Protein AF-A0A1A9V8V5-F1 (afdb_monomer)

Mean predicted aligned error: 10.23 Å

Organism: Glossina austeni (NCBI:txid7395)

pLDDT: mean 86.42, std 15.1, range [34.69, 98.38]

InterPro domains:
  IPR013659 Adenosine/AMP deaminase N-terminal [PF08451] (23-101)
  IPR032466 Metal-dependent hydrolase [SSF51556] (79-163)

Secondary structure (DSSP, 8-state):
-HHHHHHHHHHHHHS----------HHHHHHHHHHHH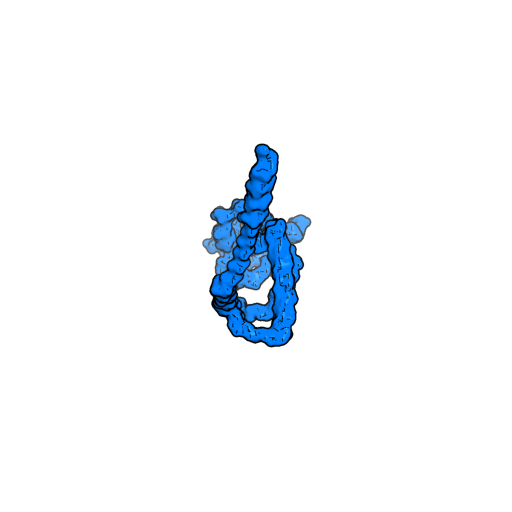HHHHHSTTTT----HHHHHHHHHHHHHHHHHHHHHHH-GGG-GGGS-HHHHHHHHTT-HHHHHHHHS------S--GGGSS-HHHHHHTGGGSTT-EEEEBTTS-EEEESS--HHHH-BSS--EEHHHHHHH-S-HHHHHHHHHTTTS---S-GGG-TTTHHHHHHHSS--

Structure (mmCIF, N/CA/C/O backbone):
data_AF-A0A1A9V8V5-F1
#
_entry.id   AF-A0A1A9V8V5-F1
#
loop_
_atom_site.group_PDB
_atom_site.id
_atom_site.type_symbol
_atom_site.label_atom_id
_atom_site.label_alt_id
_atom_site.label_comp_id
_atom_site.label_asym_id
_atom_site.label_entity_id
_atom_site.label_seq_id
_atom_site.pdbx_PDB_ins_code
_atom_site.Cartn_x
_atom_site.Cartn_y
_atom_site.Cartn_z
_atom_site.occupancy
_atom_site.B_iso_or_equiv
_atom_site.auth_seq_id
_atom_site.auth_comp_id
_atom_site.auth_asym_id
_atom_site.auth_atom_id
_atom_site.pdbx_PDB_model_num
ATOM 1 N N . MET A 1 1 ? 72.565 37.144 -26.313 1.00 55.00 1 MET A N 1
ATOM 2 C CA . MET A 1 1 ? 71.981 36.306 -25.238 1.00 55.00 1 MET A CA 1
ATOM 3 C C . MET A 1 1 ? 70.446 36.235 -25.238 1.00 55.00 1 MET A C 1
ATOM 5 O O . MET A 1 1 ? 69.918 35.296 -24.668 1.00 55.00 1 MET A O 1
ATOM 9 N N . ILE A 1 2 ? 69.722 37.148 -25.906 1.00 54.72 2 ILE A N 1
ATOM 10 C CA . ILE A 1 2 ? 68.240 37.151 -25.946 1.00 54.72 2 ILE A CA 1
ATOM 11 C C . ILE A 1 2 ? 67.673 36.242 -27.065 1.00 54.72 2 ILE A C 1
ATOM 13 O O . ILE A 1 2 ? 66.625 35.627 -26.898 1.00 54.72 2 ILE A O 1
ATOM 17 N N . ALA A 1 3 ? 68.403 36.058 -28.173 1.00 53.22 3 ALA A N 1
ATOM 18 C CA . ALA A 1 3 ? 67.947 35.235 -29.304 1.00 53.22 3 ALA A CA 1
ATOM 19 C C . ALA A 1 3 ? 67.950 33.715 -29.029 1.00 53.22 3 ALA A C 1
ATOM 21 O O . ALA A 1 3 ? 67.125 32.990 -29.575 1.00 53.22 3 ALA A O 1
ATOM 22 N N . ILE A 1 4 ? 68.831 33.232 -28.144 1.00 54.50 4 ILE A N 1
ATOM 23 C CA . ILE A 1 4 ? 68.926 31.801 -27.795 1.00 54.50 4 ILE A CA 1
ATOM 24 C C . ILE A 1 4 ? 67.802 31.404 -26.822 1.00 54.50 4 ILE A C 1
ATOM 26 O O . ILE A 1 4 ? 67.248 30.315 -26.931 1.00 54.50 4 ILE A O 1
ATOM 30 N N . PHE A 1 5 ? 67.388 32.316 -25.934 1.00 51.09 5 PHE A N 1
ATOM 31 C CA . PHE A 1 5 ? 66.279 32.088 -25.001 1.00 51.09 5 PHE A CA 1
ATOM 32 C C . PHE A 1 5 ? 64.911 32.048 -25.711 1.00 51.09 5 PHE A C 1
ATOM 34 O O . PHE A 1 5 ? 64.049 31.255 -25.347 1.00 51.09 5 PHE A O 1
ATOM 41 N N . SER A 1 6 ? 64.737 32.837 -26.778 1.00 53.94 6 SER A N 1
ATOM 42 C CA . SER A 1 6 ? 63.524 32.826 -27.615 1.00 53.94 6 SER A CA 1
ATOM 43 C C . SER A 1 6 ? 63.353 31.508 -28.388 1.00 53.94 6 SER A C 1
ATOM 45 O O . SER A 1 6 ? 62.257 30.950 -28.444 1.00 53.94 6 SER A O 1
ATOM 47 N N . LEU A 1 7 ? 64.451 30.947 -28.911 1.00 50.69 7 LEU A N 1
ATOM 48 C CA . LEU A 1 7 ? 64.417 29.692 -29.667 1.00 50.69 7 LEU A CA 1
ATOM 49 C C . LEU A 1 7 ? 64.131 28.473 -28.773 1.00 50.69 7 LEU A C 1
ATOM 51 O O . LEU A 1 7 ? 63.449 27.543 -29.199 1.00 50.69 7 LEU A O 1
ATOM 55 N N . ILE A 1 8 ? 64.610 28.482 -27.525 1.00 54.28 8 ILE A N 1
ATOM 56 C CA . ILE A 1 8 ? 64.349 27.406 -26.555 1.00 54.28 8 ILE A CA 1
ATOM 57 C C . ILE A 1 8 ? 62.888 27.453 -26.075 1.00 54.28 8 ILE A C 1
ATOM 59 O O . ILE A 1 8 ? 62.244 26.409 -25.994 1.00 54.28 8 ILE A O 1
ATOM 63 N N . CYS A 1 9 ? 62.316 28.644 -25.859 1.00 52.00 9 CYS A N 1
ATOM 64 C CA . CYS A 1 9 ? 60.901 28.785 -25.496 1.00 52.00 9 CYS A CA 1
ATOM 65 C C . CYS A 1 9 ? 59.941 28.417 -26.642 1.00 52.00 9 CYS A C 1
ATOM 67 O O . CYS A 1 9 ? 58.881 27.852 -26.380 1.00 52.00 9 CYS A O 1
ATOM 69 N N . PHE A 1 10 ? 60.305 28.672 -27.905 1.00 51.56 10 PHE A N 1
ATOM 70 C CA . PHE A 1 10 ? 59.471 28.290 -29.053 1.00 51.56 10 PHE A CA 1
ATOM 71 C C . PHE A 1 10 ? 59.468 26.770 -29.294 1.00 51.56 10 PHE A C 1
ATOM 73 O O . PHE A 1 10 ? 58.424 26.191 -29.585 1.00 51.56 10 PHE A O 1
ATOM 80 N N . ASN A 1 11 ? 60.603 26.093 -29.078 1.00 51.09 11 ASN A N 1
ATOM 81 C CA . ASN A 1 11 ? 60.684 24.630 -29.172 1.00 51.09 11 ASN A CA 1
ATOM 82 C C . ASN A 1 11 ? 60.030 23.905 -27.981 1.00 51.09 11 ASN A C 1
ATOM 84 O O . ASN A 1 11 ? 59.567 22.777 -28.140 1.00 51.09 11 ASN A O 1
ATOM 88 N N . LEU A 1 12 ? 59.920 24.549 -26.812 1.00 51.41 12 LEU A N 1
ATOM 89 C CA . LEU A 1 12 ? 59.172 23.997 -25.676 1.00 51.41 12 LEU A CA 1
ATOM 90 C C . LEU A 1 12 ? 57.646 24.148 -25.842 1.00 51.41 12 LEU A C 1
ATOM 92 O O . LEU A 1 12 ? 56.891 23.391 -25.238 1.00 51.41 12 LEU A O 1
ATOM 96 N N . PHE A 1 13 ? 57.183 25.079 -26.686 1.00 49.66 13 PHE A N 1
ATOM 97 C CA . PHE A 1 13 ? 55.754 25.302 -26.941 1.00 49.66 13 PHE A CA 1
ATOM 98 C C . PHE A 1 13 ? 55.166 24.378 -28.025 1.00 49.66 13 PHE A C 1
ATOM 100 O O . PHE A 1 13 ? 53.958 24.168 -28.060 1.00 49.66 13 PHE A O 1
ATOM 107 N N . ILE A 1 14 ? 55.998 23.782 -28.889 1.00 51.09 14 ILE A N 1
ATOM 108 C CA . ILE A 1 14 ? 55.545 22.832 -29.929 1.00 51.09 14 ILE A CA 1
ATOM 109 C C . ILE A 1 14 ? 55.571 21.369 -29.428 1.00 51.09 14 ILE A C 1
ATOM 111 O O . ILE A 1 14 ? 54.941 20.490 -30.015 1.00 51.09 14 ILE A O 1
ATOM 115 N N . ALA A 1 15 ? 56.218 21.097 -28.289 1.00 51.78 15 ALA A N 1
ATOM 116 C CA . ALA A 1 15 ? 56.325 19.757 -27.700 1.00 51.78 15 ALA A CA 1
ATOM 117 C C . ALA A 1 15 ? 55.191 19.385 -26.720 1.00 51.78 15 ALA A C 1
ATOM 119 O O . ALA A 1 15 ? 55.277 18.366 -26.040 1.00 51.78 15 ALA A O 1
ATOM 120 N N . THR A 1 16 ? 54.106 20.158 -26.660 1.00 55.00 16 THR A N 1
ATOM 121 C CA . THR A 1 16 ? 52.838 19.717 -26.056 1.00 55.00 16 THR A CA 1
ATOM 122 C C . THR A 1 16 ? 51.826 19.434 -27.157 1.00 55.00 16 THR A C 1
ATOM 124 O O . THR A 1 16 ? 50.713 19.956 -27.189 1.00 55.00 16 THR A O 1
ATOM 127 N N . THR A 1 17 ? 52.209 18.552 -28.082 1.00 52.22 17 THR A N 1
ATOM 128 C CA . THR A 1 17 ? 51.219 17.788 -28.837 1.00 52.22 17 THR A CA 1
ATOM 129 C C . THR A 1 17 ? 50.388 17.049 -27.800 1.00 52.22 17 THR A C 1
ATOM 131 O O . THR A 1 17 ? 50.851 16.129 -27.127 1.00 52.22 17 THR A O 1
ATOM 134 N N . THR A 1 18 ? 49.164 17.526 -27.611 1.00 53.53 18 THR A N 1
ATOM 135 C CA . THR A 1 18 ? 48.123 16.813 -26.899 1.00 53.53 18 THR A CA 1
ATOM 136 C C . THR A 1 18 ? 48.094 15.404 -27.466 1.00 53.53 18 THR A C 1
ATOM 138 O O . THR A 1 18 ? 47.733 15.180 -28.622 1.00 53.53 18 THR A O 1
ATOM 141 N N . ILE A 1 19 ? 48.508 14.430 -26.657 1.00 55.25 19 ILE A N 1
ATOM 142 C CA . ILE A 1 19 ? 48.129 13.055 -26.916 1.00 55.25 19 ILE A CA 1
ATOM 143 C C . ILE A 1 19 ? 46.618 13.060 -26.700 1.00 55.25 19 ILE A C 1
ATOM 145 O O . ILE A 1 19 ? 46.129 12.909 -25.582 1.00 55.25 19 ILE A O 1
ATOM 149 N N . ASN A 1 20 ? 45.866 13.307 -27.771 1.00 56.28 20 ASN A N 1
ATOM 150 C CA . ASN A 1 20 ? 44.480 12.898 -27.852 1.00 56.28 20 ASN A CA 1
ATOM 151 C C . ASN A 1 20 ? 44.507 11.373 -27.773 1.00 56.28 20 ASN A C 1
ATOM 153 O O . ASN A 1 20 ? 44.498 10.678 -28.785 1.00 56.28 20 ASN A O 1
ATOM 157 N N . LEU A 1 21 ? 44.570 10.844 -26.551 1.00 53.12 21 LEU A N 1
ATOM 158 C CA . LEU A 1 21 ? 44.209 9.471 -26.250 1.00 53.12 21 LEU A CA 1
ATOM 159 C C . LEU A 1 21 ? 42.692 9.361 -26.416 1.00 53.12 21 LEU A C 1
ATOM 161 O O . LEU A 1 21 ? 41.955 9.077 -25.477 1.00 53.12 21 LEU A O 1
ATOM 165 N N . THR A 1 22 ? 42.206 9.517 -27.646 1.00 58.00 22 THR A N 1
ATOM 166 C CA . THR A 1 22 ? 40.994 8.841 -28.093 1.00 58.00 22 THR A CA 1
ATOM 167 C C . THR A 1 22 ? 41.327 7.360 -28.220 1.00 58.00 22 THR A C 1
ATOM 169 O O . THR A 1 22 ? 41.242 6.753 -29.286 1.00 58.00 22 THR A O 1
ATOM 172 N N . VAL A 1 23 ? 41.675 6.734 -27.092 1.00 58.09 23 VAL A N 1
ATOM 173 C CA . VAL A 1 23 ? 41.584 5.289 -26.949 1.00 58.09 23 VAL A CA 1
ATOM 174 C C . VAL A 1 23 ? 40.091 4.990 -26.893 1.00 58.09 23 VAL A C 1
ATOM 176 O O . VAL A 1 23 ? 39.503 4.732 -25.846 1.00 58.09 23 VAL A O 1
ATOM 179 N N . LYS A 1 24 ? 39.441 5.035 -28.058 1.00 62.31 24 LYS A N 1
ATOM 180 C CA . LYS A 1 24 ? 38.170 4.364 -28.277 1.00 62.31 24 LYS A CA 1
ATOM 181 C C . LYS A 1 24 ? 38.505 2.876 -28.256 1.00 62.31 24 LYS A C 1
ATOM 183 O O . LYS A 1 24 ? 38.662 2.257 -29.304 1.00 62.31 24 LYS A O 1
ATOM 188 N N . ASN A 1 25 ? 38.729 2.329 -27.058 1.00 68.62 25 ASN A N 1
ATOM 189 C CA . ASN A 1 25 ? 39.040 0.920 -26.866 1.00 68.62 25 ASN A CA 1
ATOM 190 C C . ASN A 1 25 ? 37.798 0.135 -27.297 1.00 68.62 25 ASN A C 1
ATOM 192 O O . ASN A 1 25 ? 36.862 -0.056 -26.522 1.00 68.62 25 ASN A O 1
ATOM 196 N N . SER A 1 26 ? 37.742 -0.230 -28.579 1.00 79.50 26 SER A N 1
ATOM 197 C CA . SER A 1 26 ? 36.575 -0.876 -29.177 1.00 79.50 26 SER A CA 1
ATOM 198 C C . SER A 1 26 ? 36.227 -2.176 -28.450 1.00 79.50 26 SER A C 1
ATOM 200 O O . SER A 1 26 ? 35.050 -2.509 -28.341 1.00 79.50 26 SER A O 1
ATOM 202 N N . THR A 1 27 ? 37.226 -2.853 -27.874 1.00 90.44 27 THR A N 1
ATOM 203 C CA . THR A 1 27 ? 37.051 -4.030 -27.020 1.00 90.44 27 THR A CA 1
ATOM 204 C C . THR A 1 27 ? 36.326 -3.682 -25.725 1.00 90.44 27 THR A C 1
ATOM 206 O O . THR A 1 27 ? 35.356 -4.354 -25.393 1.00 90.44 27 THR A O 1
ATOM 209 N N . TYR A 1 28 ? 36.711 -2.602 -25.031 1.00 92.12 28 TYR A N 1
ATOM 210 C CA . TYR A 1 28 ? 36.000 -2.144 -23.828 1.00 92.12 28 TYR A CA 1
ATOM 211 C C . TYR A 1 28 ? 34.523 -1.862 -24.118 1.00 92.12 28 TYR A C 1
ATOM 213 O O . TYR A 1 28 ? 33.656 -2.375 -23.418 1.00 92.12 28 TYR A O 1
ATOM 221 N N . PHE A 1 29 ? 34.219 -1.090 -25.168 1.00 93.38 29 PHE A N 1
ATOM 222 C CA . PHE A 1 29 ? 32.829 -0.751 -25.491 1.00 93.38 29 PHE A CA 1
ATOM 223 C C . PHE A 1 29 ? 32.009 -1.977 -25.912 1.00 93.38 29 PHE A C 1
ATOM 225 O O . PHE A 1 29 ? 30.852 -2.080 -25.519 1.00 93.38 29 PHE A O 1
ATOM 232 N N . LYS A 1 30 ? 32.606 -2.927 -26.645 1.00 94.75 30 LYS A N 1
ATOM 233 C CA . LYS A 1 30 ? 31.964 -4.209 -26.979 1.00 94.75 30 LYS A CA 1
ATOM 234 C C . LYS A 1 30 ? 31.652 -5.033 -25.732 1.00 94.75 30 LYS A C 1
ATOM 236 O O . LYS A 1 30 ? 30.544 -5.539 -25.612 1.00 94.75 30 LYS A O 1
ATOM 241 N N . VAL A 1 31 ? 32.604 -5.144 -24.805 1.00 96.38 31 VAL A N 1
ATOM 242 C CA . VAL A 1 31 ? 32.407 -5.873 -23.543 1.00 96.38 31 VAL A CA 1
ATOM 243 C C . VAL A 1 31 ? 31.351 -5.183 -22.683 1.00 96.38 31 VAL A C 1
ATOM 245 O O . VA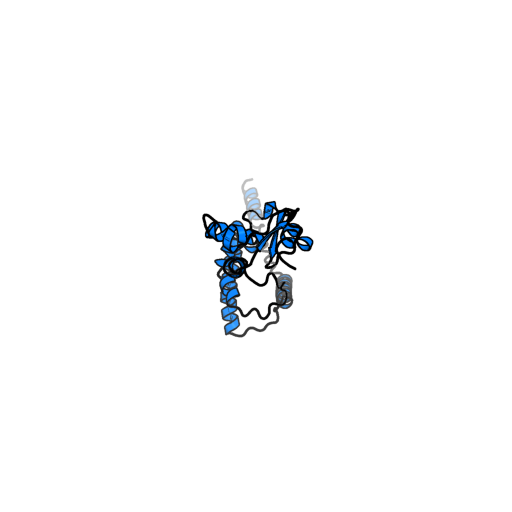L A 1 31 ? 30.458 -5.847 -22.175 1.00 96.38 31 VAL A O 1
ATOM 248 N N . ARG A 1 32 ? 31.399 -3.852 -22.563 1.00 95.81 32 ARG A N 1
ATOM 249 C CA . ARG A 1 32 ? 30.396 -3.073 -21.828 1.00 95.81 32 ARG A CA 1
ATOM 250 C C . ARG A 1 32 ? 28.992 -3.288 -22.389 1.00 95.81 32 ARG A C 1
ATOM 252 O O . ARG A 1 32 ? 28.067 -3.497 -21.615 1.00 95.81 32 ARG A O 1
ATOM 259 N N . GLU A 1 33 ? 28.836 -3.235 -23.710 1.00 96.69 33 GLU A N 1
ATOM 260 C CA . GLU A 1 33 ? 27.540 -3.469 -24.350 1.00 96.69 33 GLU A CA 1
ATOM 261 C C . GLU A 1 33 ? 27.065 -4.906 -24.125 1.00 96.69 33 GLU A C 1
ATOM 263 O O . GLU A 1 33 ? 25.931 -5.117 -23.711 1.00 96.69 33 GLU A O 1
ATOM 268 N N . ALA A 1 34 ? 27.950 -5.893 -24.299 1.00 96.62 34 ALA A N 1
ATOM 269 C CA . ALA A 1 34 ? 27.628 -7.292 -24.034 1.00 96.62 34 ALA A CA 1
ATOM 270 C C . ALA A 1 34 ? 27.175 -7.519 -22.581 1.00 96.62 34 ALA A C 1
ATOM 272 O O . ALA A 1 34 ? 26.222 -8.262 -22.355 1.00 96.62 34 ALA A O 1
ATOM 273 N N . LEU A 1 35 ? 27.806 -6.855 -21.606 1.00 97.50 35 LEU A N 1
ATOM 274 C CA . LEU A 1 35 ? 27.402 -6.912 -20.199 1.00 97.50 35 LEU A CA 1
ATOM 275 C C . LEU A 1 35 ? 26.013 -6.303 -19.978 1.00 97.50 35 LEU A C 1
ATOM 277 O O . LEU A 1 35 ? 25.175 -6.953 -19.365 1.00 97.50 35 LEU A O 1
ATOM 281 N N . ILE A 1 36 ? 25.735 -5.116 -20.529 1.00 97.06 36 ILE A N 1
ATOM 282 C CA . ILE A 1 36 ? 24.421 -4.459 -20.399 1.00 97.06 36 ILE A CA 1
ATOM 283 C C . ILE A 1 36 ? 23.309 -5.318 -21.008 1.00 97.06 36 ILE A C 1
ATOM 285 O O . ILE A 1 36 ? 22.262 -5.496 -20.391 1.00 97.06 36 ILE A O 1
ATOM 289 N N . GLN A 1 37 ? 23.537 -5.879 -22.199 1.00 96.38 37 GLN A N 1
ATOM 290 C CA . GLN A 1 37 ? 22.566 -6.770 -22.835 1.00 96.38 37 GLN A CA 1
ATOM 291 C C . GLN A 1 37 ? 22.364 -8.043 -22.006 1.00 96.38 37 GLN A C 1
ATOM 293 O O . GLN A 1 37 ? 21.232 -8.467 -21.792 1.00 96.38 37 GLN A O 1
ATOM 298 N N . THR A 1 38 ? 23.445 -8.620 -21.474 1.00 96.94 38 THR A N 1
ATOM 299 C CA . THR A 1 38 ? 23.365 -9.796 -20.594 1.00 96.94 38 THR A CA 1
ATOM 300 C C . THR A 1 38 ? 22.545 -9.497 -19.337 1.00 96.94 38 THR A C 1
ATOM 302 O O . THR A 1 38 ? 21.660 -10.275 -18.992 1.00 96.94 38 THR A O 1
ATOM 305 N N . GLU A 1 39 ? 22.778 -8.362 -18.674 1.00 97.69 39 GLU A N 1
ATOM 306 C CA . GLU A 1 39 ? 21.994 -7.935 -17.507 1.00 97.69 39 GLU A CA 1
ATOM 307 C C . GLU A 1 39 ? 20.512 -7.733 -17.850 1.00 97.69 39 GLU A C 1
ATOM 309 O O . GLU A 1 39 ? 19.643 -8.153 -17.084 1.00 97.69 39 GLU A O 1
ATOM 314 N N . TYR A 1 40 ? 20.215 -7.137 -19.009 1.00 95.31 40 TYR A N 1
ATOM 315 C CA . TYR A 1 40 ? 18.843 -6.957 -19.479 1.00 95.31 40 TYR A CA 1
ATOM 316 C C . TYR A 1 40 ? 18.135 -8.303 -19.681 1.00 95.31 40 TYR A C 1
ATOM 318 O O . TYR A 1 40 ? 17.050 -8.500 -19.136 1.00 95.31 40 TYR A O 1
ATOM 326 N N . HIS A 1 41 ? 18.770 -9.250 -20.378 1.00 95.38 41 HIS A N 1
ATOM 327 C CA . HIS A 1 41 ? 18.218 -10.587 -20.624 1.00 95.38 41 HIS A CA 1
ATOM 328 C C . HIS A 1 41 ? 18.011 -11.398 -19.339 1.00 95.38 41 HIS A C 1
ATOM 330 O O . HIS A 1 41 ? 16.995 -12.071 -19.189 1.00 95.38 41 HIS A O 1
ATOM 336 N N . LEU A 1 42 ? 18.940 -11.302 -18.383 1.00 96.25 42 LEU A N 1
ATOM 337 C CA . LEU A 1 42 ? 18.843 -12.001 -17.097 1.00 96.25 42 LEU A CA 1
ATOM 338 C C . LEU A 1 42 ? 17.814 -11.382 -16.139 1.00 96.25 42 LEU A C 1
ATOM 340 O O . LEU A 1 42 ? 17.471 -11.997 -15.126 1.00 96.25 42 LEU A O 1
ATOM 344 N N . SER A 1 43 ? 17.332 -10.170 -16.418 1.00 96.50 43 SER A N 1
ATOM 345 C CA . SER A 1 43 ? 16.318 -9.519 -15.593 1.00 96.50 43 SER A CA 1
ATOM 346 C C . SER A 1 43 ? 14.947 -10.190 -15.736 1.00 96.50 43 SER A C 1
ATOM 348 O O . SER A 1 43 ? 14.628 -10.824 -16.744 1.00 96.50 43 SER A O 1
ATOM 350 N N . THR A 1 44 ? 14.095 -10.052 -14.717 1.00 96.50 44 THR A N 1
ATOM 351 C CA . THR A 1 44 ? 12.732 -10.599 -14.754 1.00 96.50 44 THR A CA 1
ATOM 352 C C . THR A 1 44 ? 11.964 -10.047 -15.953 1.00 96.50 44 THR A C 1
ATOM 354 O O . THR A 1 44 ? 11.650 -8.860 -16.001 1.00 96.50 44 THR A O 1
ATOM 357 N N . GLY A 1 45 ? 11.616 -10.928 -16.893 1.00 95.06 45 GLY A N 1
ATOM 358 C CA . GLY A 1 45 ? 10.908 -10.556 -18.116 1.00 95.06 45 GLY A CA 1
ATOM 359 C C . GLY A 1 45 ? 11.797 -10.007 -19.238 1.00 95.06 45 GLY A C 1
ATOM 360 O O . GLY A 1 45 ? 11.248 -9.520 -20.220 1.00 95.06 45 GLY A O 1
ATOM 361 N N . GLY A 1 46 ? 13.128 -10.102 -19.134 1.00 94.44 46 GLY A N 1
ATOM 362 C CA . GLY A 1 46 ? 14.077 -9.591 -20.135 1.00 94.44 46 GLY A CA 1
ATOM 363 C C . GLY A 1 46 ? 13.926 -10.189 -21.539 1.00 94.44 46 GLY A C 1
ATOM 364 O O . GLY A 1 46 ? 14.162 -9.508 -22.532 1.00 94.44 46 GLY A O 1
ATOM 365 N N . ASP A 1 47 ? 13.456 -11.436 -21.632 1.00 94.62 47 ASP A N 1
ATOM 366 C CA . ASP A 1 47 ? 13.218 -12.128 -22.907 1.00 94.62 47 ASP A CA 1
ATOM 367 C C . ASP A 1 47 ? 11.778 -11.978 -23.439 1.00 94.62 47 ASP A C 1
ATOM 369 O O . ASP A 1 47 ? 11.416 -12.577 -24.459 1.00 94.62 47 ASP A O 1
ATOM 373 N N . LEU A 1 48 ? 10.930 -11.184 -22.770 1.00 95.81 48 LEU A N 1
ATOM 374 C CA . LEU A 1 48 ? 9.572 -10.914 -23.243 1.00 95.81 48 LEU A CA 1
ATOM 375 C C . LEU A 1 48 ? 9.612 -10.068 -24.518 1.00 95.81 48 LEU A C 1
ATOM 377 O O . LEU A 1 48 ? 10.167 -8.972 -24.560 1.00 95.81 48 LEU A O 1
ATOM 381 N N . ARG A 1 49 ? 8.965 -10.565 -25.575 1.00 96.00 49 ARG A N 1
ATOM 382 C CA . ARG A 1 49 ? 8.859 -9.856 -26.853 1.00 96.00 49 ARG A CA 1
ATOM 383 C C . ARG A 1 49 ? 7.605 -8.995 -26.874 1.00 96.00 49 ARG A C 1
ATOM 385 O O . ARG A 1 49 ? 6.501 -9.526 -26.943 1.00 96.00 49 ARG A O 1
ATOM 392 N N . LEU A 1 50 ? 7.797 -7.680 -26.855 1.00 97.12 50 LEU A N 1
ATOM 393 C CA . LEU A 1 50 ? 6.711 -6.706 -26.930 1.00 97.12 50 LEU A CA 1
ATOM 394 C C . LEU A 1 50 ? 6.248 -6.495 -28.378 1.00 97.12 50 LEU A C 1
ATOM 396 O O . LEU A 1 50 ? 7.059 -6.385 -29.300 1.00 97.12 50 LEU A O 1
ATOM 400 N N . ASN A 1 51 ? 4.937 -6.388 -28.578 1.00 98.19 51 ASN A N 1
ATOM 401 C CA . ASN A 1 51 ? 4.349 -5.948 -29.840 1.00 98.19 51 ASN A CA 1
ATOM 402 C C . ASN A 1 51 ? 4.397 -4.412 -29.989 1.00 98.19 51 ASN A C 1
ATOM 404 O O . ASN A 1 51 ? 4.778 -3.685 -29.073 1.00 98.19 51 ASN A O 1
ATOM 408 N N . SER A 1 52 ? 3.989 -3.886 -31.148 1.00 98.25 52 SER A N 1
ATOM 409 C CA . SER A 1 52 ? 4.074 -2.446 -31.443 1.00 98.25 52 SER A CA 1
ATOM 410 C C . SER A 1 52 ? 3.308 -1.556 -30.457 1.00 98.25 52 SER A C 1
ATOM 412 O O . SER A 1 52 ? 3.813 -0.496 -30.087 1.00 98.25 52 SER A O 1
ATOM 414 N N . LYS A 1 53 ? 2.129 -1.989 -29.994 1.00 98.25 53 LYS A N 1
ATOM 415 C CA . LYS A 1 53 ? 1.330 -1.250 -29.005 1.00 98.25 53 LYS A CA 1
ATOM 416 C C . LYS A 1 53 ? 1.972 -1.312 -27.622 1.00 98.25 53 LYS A C 1
ATOM 418 O O . LYS A 1 53 ? 2.031 -0.302 -26.932 1.00 98.25 53 LYS A O 1
ATOM 423 N N . GLU A 1 54 ? 2.482 -2.476 -27.228 1.00 97.94 54 GLU A N 1
ATOM 424 C CA . GLU A 1 54 ? 3.183 -2.651 -25.951 1.00 97.94 54 GLU A CA 1
ATOM 425 C C . GLU A 1 54 ? 4.456 -1.800 -25.880 1.00 97.94 54 GLU A C 1
ATOM 427 O O . GLU A 1 54 ? 4.703 -1.176 -24.855 1.00 97.94 54 GLU A O 1
ATOM 432 N N . ILE A 1 55 ? 5.208 -1.686 -26.980 1.00 98.12 55 ILE A N 1
ATOM 433 C CA . ILE A 1 55 ? 6.382 -0.802 -27.079 1.00 98.12 55 ILE A CA 1
ATOM 434 C C . ILE A 1 55 ? 5.992 0.672 -26.896 1.00 98.12 55 ILE A C 1
ATOM 436 O O . ILE A 1 55 ? 6.719 1.436 -26.262 1.00 98.12 55 ILE A O 1
ATOM 440 N N . GLU A 1 56 ? 4.870 1.111 -27.469 1.00 98.31 56 GLU A N 1
ATOM 441 C CA . GLU A 1 56 ? 4.392 2.488 -27.298 1.00 98.31 56 GLU A CA 1
ATOM 442 C C . GLU A 1 56 ? 4.000 2.770 -25.841 1.00 98.31 56 GLU A C 1
ATOM 444 O O . GLU A 1 56 ? 4.403 3.780 -25.261 1.00 98.31 56 GLU A O 1
ATOM 449 N N . VAL A 1 57 ? 3.272 1.837 -25.232 1.00 97.44 57 VAL A N 1
ATOM 450 C CA . VAL A 1 57 ? 2.843 1.901 -23.832 1.00 97.44 57 VAL A CA 1
ATOM 451 C C . VAL A 1 57 ? 4.047 1.873 -22.876 1.00 97.44 57 VAL A C 1
ATOM 453 O O . VAL A 1 57 ? 4.092 2.674 -21.939 1.00 97.44 57 VAL A O 1
ATOM 456 N N . ASP A 1 58 ? 5.055 1.036 -23.141 1.00 97.56 58 ASP A N 1
ATOM 457 C CA . ASP A 1 58 ? 6.310 0.973 -22.380 1.00 97.56 58 ASP A CA 1
ATOM 458 C C . ASP A 1 58 ? 7.070 2.306 -22.417 1.00 97.56 58 ASP A C 1
ATOM 460 O O . ASP A 1 58 ? 7.456 2.825 -21.370 1.00 97.56 58 ASP A O 1
ATOM 464 N N . LYS A 1 59 ? 7.187 2.944 -23.591 1.00 98.00 59 LYS A N 1
ATOM 465 C CA . LYS A 1 59 ? 7.822 4.271 -23.718 1.00 98.00 59 LYS A CA 1
ATOM 466 C C . LYS A 1 59 ? 7.154 5.320 -22.828 1.00 98.00 59 LYS A C 1
ATOM 468 O O . LYS A 1 59 ? 7.845 6.120 -22.193 1.00 98.00 59 LYS A O 1
ATOM 473 N N . ILE A 1 60 ? 5.821 5.329 -22.770 1.00 97.81 60 ILE A N 1
ATOM 474 C CA . ILE A 1 60 ? 5.063 6.262 -21.923 1.00 97.81 60 ILE A CA 1
ATOM 475 C C . ILE A 1 60 ? 5.314 5.959 -20.441 1.00 97.81 60 ILE A C 1
ATOM 477 O O . ILE A 1 60 ? 5.594 6.874 -19.662 1.00 97.81 60 ILE A O 1
ATOM 481 N N . PHE A 1 61 ? 5.248 4.684 -20.053 1.00 98.25 61 PHE A N 1
ATOM 482 C CA . PHE A 1 61 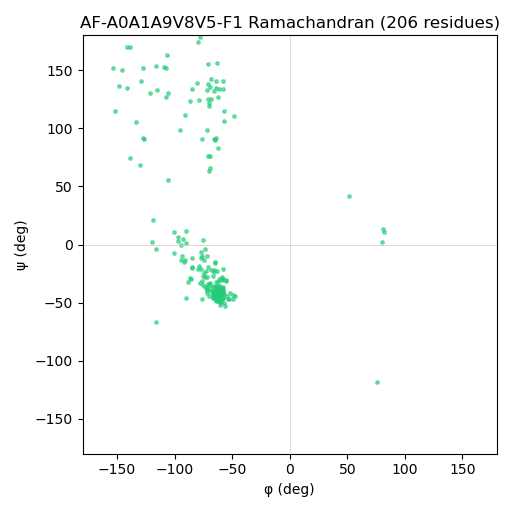? 5.496 4.255 -18.679 1.00 98.25 61 PHE A CA 1
ATOM 483 C C . PHE A 1 61 ? 6.918 4.601 -18.218 1.00 98.25 61 PHE A C 1
ATOM 485 O O . PHE A 1 61 ? 7.101 5.223 -17.168 1.00 98.25 61 PHE A O 1
ATOM 492 N N . MET A 1 62 ? 7.922 4.259 -19.027 1.00 98.25 62 MET A N 1
ATOM 493 C CA . MET A 1 62 ? 9.330 4.510 -18.739 1.00 98.25 62 MET A CA 1
ATOM 494 C C . MET A 1 62 ? 9.639 6.001 -18.648 1.00 98.25 62 MET A C 1
ATOM 496 O O . MET A 1 62 ? 10.388 6.399 -17.758 1.00 98.25 62 MET A O 1
ATOM 500 N N . LYS A 1 63 ? 9.003 6.842 -19.474 1.00 98.38 63 LYS A N 1
ATOM 501 C CA . LYS A 1 63 ? 9.089 8.301 -19.332 1.00 98.38 63 LYS A CA 1
ATOM 502 C C . LYS A 1 63 ? 8.644 8.756 -17.938 1.00 98.38 63 LYS A C 1
ATOM 504 O O . LYS A 1 63 ? 9.406 9.438 -17.259 1.00 98.38 63 LYS A O 1
ATOM 509 N N . TYR A 1 64 ? 7.454 8.351 -17.479 1.00 98.12 64 TYR A N 1
ATOM 510 C CA . TYR A 1 64 ? 6.974 8.726 -16.141 1.00 98.12 64 TYR A CA 1
ATOM 511 C C . TYR A 1 64 ? 7.857 8.173 -15.021 1.00 98.12 64 TYR A C 1
ATOM 513 O O . TYR A 1 64 ? 8.104 8.872 -14.040 1.00 98.12 64 TYR A O 1
ATOM 521 N N . LYS A 1 65 ? 8.353 6.940 -15.169 1.00 98.31 65 LYS A N 1
ATOM 522 C CA . LYS A 1 65 ? 9.263 6.314 -14.206 1.00 98.31 65 LYS A CA 1
ATOM 523 C C . LYS A 1 65 ? 10.575 7.084 -14.081 1.00 98.31 65 LYS A C 1
ATOM 525 O O . LYS A 1 65 ? 11.001 7.360 -12.965 1.00 98.31 65 LYS A O 1
ATOM 530 N N . ILE A 1 66 ? 11.211 7.427 -15.200 1.00 98.25 66 ILE A N 1
ATOM 531 C CA . ILE A 1 66 ? 12.490 8.148 -15.207 1.00 98.25 66 ILE A CA 1
ATOM 532 C C . ILE A 1 66 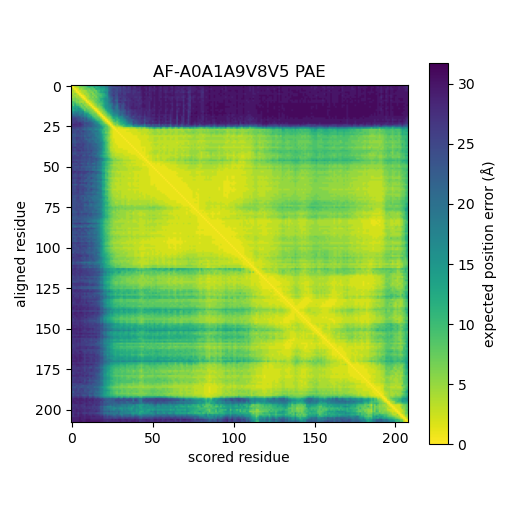? 12.306 9.562 -14.647 1.00 98.25 66 ILE A C 1
ATOM 534 O O . ILE A 1 66 ? 13.067 9.947 -13.766 1.00 98.25 66 ILE A O 1
ATOM 538 N N . GLU A 1 67 ? 11.263 10.293 -15.062 1.00 97.12 67 GLU A N 1
ATOM 539 C CA . GLU A 1 67 ? 10.937 11.621 -14.511 1.00 97.12 67 GLU A CA 1
ATOM 540 C C . GLU A 1 67 ? 10.783 11.582 -12.977 1.00 97.12 67 GLU A C 1
ATOM 542 O O . GLU A 1 67 ? 11.323 12.434 -12.269 1.00 97.12 67 GLU A O 1
ATOM 547 N N . GLU A 1 68 ? 10.076 10.578 -12.448 1.00 97.25 68 GLU A N 1
ATOM 548 C CA . GLU A 1 68 ? 9.863 10.414 -11.006 1.00 97.25 68 GLU A CA 1
ATOM 549 C C . GLU A 1 68 ? 11.154 10.038 -10.256 1.00 97.25 68 GLU A C 1
ATOM 551 O O . GLU A 1 68 ? 11.422 10.581 -9.181 1.00 97.25 68 GLU A O 1
ATOM 556 N N . LEU A 1 69 ? 11.986 9.161 -10.831 1.00 97.12 69 LEU A N 1
ATOM 557 C CA . LEU A 1 69 ? 13.280 8.774 -10.258 1.00 97.12 69 LEU A CA 1
ATOM 558 C C . LEU A 1 69 ? 14.279 9.934 -10.245 1.00 97.12 69 LEU A C 1
ATOM 560 O O . LEU A 1 69 ? 14.957 10.146 -9.240 1.00 97.12 69 LEU A O 1
ATOM 564 N N . GLU A 1 70 ? 14.360 10.706 -11.328 1.00 97.38 70 GLU A N 1
ATOM 565 C CA . GLU A 1 70 ? 15.215 11.890 -11.393 1.00 97.38 70 GLU A CA 1
ATOM 566 C C . GLU A 1 70 ? 14.805 12.934 -10.355 1.00 97.38 70 GLU A C 1
ATOM 568 O O . GLU A 1 70 ? 15.657 13.511 -9.676 1.00 97.38 70 GLU A O 1
ATOM 573 N N . GLU A 1 71 ? 13.500 13.159 -10.194 1.00 96.12 71 GLU A N 1
ATOM 574 C CA . GLU A 1 71 ? 12.992 14.086 -9.191 1.00 96.12 71 GLU A CA 1
ATOM 575 C C . GLU A 1 71 ? 13.319 13.615 -7.770 1.00 96.12 71 GLU A C 1
ATOM 577 O O . GLU A 1 71 ? 13.769 14.415 -6.948 1.00 96.12 71 GLU A O 1
ATOM 582 N N . GLY A 1 72 ? 13.173 12.317 -7.491 1.00 96.12 72 GLY A N 1
ATOM 583 C CA . GLY A 1 72 ? 13.586 11.718 -6.222 1.00 96.12 72 GLY A CA 1
ATOM 584 C C . GLY A 1 72 ? 15.100 11.778 -5.982 1.00 96.12 72 GLY A C 1
ATOM 585 O O . GLY A 1 72 ? 15.529 11.925 -4.838 1.00 96.12 72 GLY A O 1
ATOM 586 N N . SER A 1 73 ? 15.911 11.712 -7.043 1.00 95.94 73 SER A N 1
ATOM 587 C CA . SER A 1 73 ? 17.370 11.842 -6.958 1.00 95.94 73 SER A CA 1
ATOM 588 C C . SER A 1 73 ? 17.811 13.275 -6.656 1.00 95.94 73 SER A C 1
ATOM 590 O O . SER A 1 73 ? 18.761 13.465 -5.901 1.00 95.94 73 SER A O 1
ATOM 592 N N . ARG A 1 74 ? 17.146 14.285 -7.235 1.00 96.94 74 ARG A N 1
ATOM 593 C CA . ARG A 1 74 ? 17.426 15.708 -6.960 1.00 96.94 74 ARG A CA 1
ATOM 594 C C . ARG A 1 74 ? 16.869 16.144 -5.605 1.00 96.94 74 ARG A C 1
ATOM 596 O O . ARG A 1 74 ? 17.477 16.955 -4.914 1.00 96.94 74 ARG A O 1
ATOM 603 N N . HIS A 1 75 ? 15.721 15.591 -5.219 1.00 96.12 75 HIS A N 1
ATOM 604 C CA . HIS A 1 75 ? 14.988 15.952 -4.012 1.00 96.12 75 HIS A CA 1
ATOM 605 C C . HIS A 1 75 ? 14.699 14.701 -3.169 1.00 96.12 75 HIS A C 1
ATOM 607 O O . HIS A 1 75 ? 13.630 14.101 -3.311 1.00 96.12 75 HIS A O 1
ATOM 613 N N . PRO A 1 76 ? 15.583 14.324 -2.225 1.00 92.06 76 PRO A N 1
ATOM 614 C CA . PRO A 1 76 ? 15.432 13.090 -1.446 1.00 92.06 76 PRO A CA 1
ATOM 615 C C . PRO A 1 76 ? 14.089 12.957 -0.711 1.00 92.06 76 PRO A C 1
ATOM 617 O O . PRO A 1 76 ? 13.572 11.856 -0.561 1.00 92.06 76 PRO A O 1
ATOM 620 N N . PHE A 1 77 ? 13.474 14.073 -0.302 1.00 92.56 77 PHE A N 1
ATOM 621 C CA . PHE A 1 77 ? 12.156 14.098 0.349 1.00 92.56 77 PHE A CA 1
ATOM 622 C C . PHE A 1 77 ? 10.975 13.782 -0.590 1.00 92.56 77 PHE A C 1
ATOM 624 O O . PHE A 1 77 ? 9.848 13.623 -0.122 1.00 92.56 77 PHE A O 1
ATOM 631 N N . LYS A 1 78 ? 11.213 13.722 -1.905 1.00 94.31 78 LYS A N 1
ATOM 632 C CA . LYS A 1 78 ? 10.247 13.295 -2.927 1.00 94.31 78 LYS A CA 1
ATOM 633 C C . LYS A 1 78 ? 10.472 11.853 -3.380 1.00 94.31 78 LYS A C 1
ATOM 635 O O . LYS A 1 78 ? 9.632 11.316 -4.096 1.00 94.31 78 LYS A O 1
ATOM 640 N N . ASN A 1 79 ? 11.557 11.208 -2.947 1.00 95.94 79 ASN A N 1
ATOM 641 C CA . ASN A 1 79 ? 11.800 9.799 -3.223 1.00 95.94 79 ASN A CA 1
ATOM 642 C C . ASN A 1 79 ? 10.922 8.926 -2.313 1.00 95.94 79 ASN A C 1
ATOM 644 O O . ASN A 1 79 ? 11.311 8.551 -1.211 1.00 95.94 79 ASN A O 1
ATOM 648 N N . ALA A 1 80 ? 9.721 8.590 -2.782 1.00 96.25 80 ALA A N 1
ATOM 649 C CA . ALA A 1 80 ? 8.775 7.788 -2.011 1.00 96.25 80 ALA A CA 1
ATOM 650 C C . ALA A 1 80 ? 9.336 6.408 -1.609 1.00 96.25 80 ALA A C 1
ATOM 652 O O . ALA A 1 80 ? 8.981 5.897 -0.548 1.00 96.25 80 ALA A O 1
ATOM 653 N N . ALA A 1 81 ? 10.223 5.821 -2.420 1.00 94.38 81 ALA A N 1
ATOM 654 C CA . ALA A 1 81 ? 10.791 4.496 -2.174 1.00 94.38 81 ALA A CA 1
ATOM 655 C C . ALA A 1 81 ? 11.808 4.470 -1.019 1.00 94.38 81 ALA A C 1
ATOM 657 O O . ALA A 1 81 ? 12.009 3.421 -0.414 1.00 94.38 81 ALA A O 1
ATOM 658 N N . SER A 1 82 ? 12.429 5.606 -0.678 1.00 94.62 82 SER A N 1
ATOM 659 C CA . SER A 1 82 ? 13.372 5.705 0.449 1.00 94.62 82 SER A CA 1
ATOM 660 C C . SER A 1 82 ? 12.702 6.080 1.778 1.00 94.62 82 SER A C 1
ATOM 662 O O . SER A 1 82 ? 13.375 6.230 2.799 1.00 94.62 82 SER A O 1
ATOM 664 N N . MET A 1 83 ? 11.377 6.244 1.789 1.00 93.94 83 MET A N 1
ATOM 665 C CA . MET A 1 83 ? 10.605 6.690 2.947 1.00 93.94 83 MET A CA 1
ATOM 666 C C . MET A 1 83 ? 9.790 5.546 3.553 1.00 93.94 83 MET A C 1
ATOM 668 O O . MET A 1 83 ? 9.311 4.653 2.858 1.00 93.94 83 MET A O 1
ATOM 672 N N . HIS A 1 84 ? 9.524 5.618 4.860 1.00 94.88 84 HIS A N 1
ATOM 673 C CA . HIS A 1 84 ? 8.546 4.724 5.481 1.00 94.88 84 HIS A CA 1
ATOM 674 C C . HIS A 1 84 ? 7.171 4.883 4.803 1.00 94.88 84 HIS A C 1
ATOM 676 O O . HIS A 1 84 ? 6.688 6.010 4.654 1.00 94.88 84 HIS A O 1
ATOM 682 N N . PHE A 1 85 ? 6.499 3.772 4.475 1.00 95.56 85 PHE A N 1
ATOM 683 C CA . PHE A 1 85 ? 5.255 3.756 3.690 1.00 95.56 85 PHE A CA 1
ATOM 684 C C . PHE A 1 85 ? 4.182 4.739 4.192 1.00 95.56 85 PHE A C 1
ATOM 686 O O . PHE A 1 85 ? 3.610 5.481 3.402 1.00 95.56 85 PHE A O 1
ATOM 693 N N . PHE A 1 86 ? 3.954 4.831 5.507 1.00 94.81 86 PHE A N 1
ATOM 694 C CA . PHE A 1 86 ? 2.998 5.794 6.088 1.00 94.81 86 PHE A CA 1
ATOM 695 C C . PHE A 1 86 ? 3.256 7.260 5.705 1.00 94.81 86 PHE A C 1
ATOM 697 O O . PHE A 1 86 ? 2.308 8.036 5.607 1.00 94.81 86 PHE A O 1
ATOM 704 N N . LYS A 1 87 ? 4.521 7.640 5.491 1.00 94.75 87 LYS A N 1
ATOM 705 C CA . LYS A 1 87 ? 4.923 8.978 5.031 1.00 94.75 87 LYS A CA 1
ATOM 706 C C . LYS A 1 87 ? 4.946 9.060 3.499 1.00 94.75 87 LYS A C 1
ATOM 708 O O . LYS A 1 87 ? 4.637 10.112 2.950 1.00 94.75 87 LYS A O 1
ATOM 713 N N . ALA A 1 88 ? 5.272 7.957 2.825 1.00 96.50 88 ALA A N 1
ATOM 714 C CA . ALA A 1 88 ? 5.360 7.866 1.369 1.00 96.50 88 ALA A CA 1
ATOM 715 C C . ALA A 1 88 ? 3.994 7.796 0.662 1.00 96.50 88 ALA A C 1
ATOM 717 O O . ALA A 1 88 ? 3.861 8.287 -0.456 1.00 96.50 88 ALA A O 1
ATOM 718 N N . LYS A 1 89 ? 2.968 7.211 1.296 1.00 96.50 89 LYS A N 1
ATOM 719 C CA . LYS A 1 89 ? 1.650 6.936 0.692 1.00 96.50 89 LYS A CA 1
ATOM 720 C C . LYS A 1 89 ? 1.037 8.146 -0.035 1.00 96.50 89 LYS A C 1
ATOM 722 O O . LYS A 1 89 ? 0.671 7.975 -1.194 1.00 96.50 89 LYS A O 1
ATOM 727 N N . PRO A 1 90 ? 1.006 9.374 0.528 1.00 96.12 90 PRO A N 1
ATOM 728 C CA . PRO A 1 90 ? 0.474 10.538 -0.190 1.00 96.12 90 PRO A CA 1
ATOM 729 C C . PRO A 1 90 ? 1.290 10.951 -1.428 1.00 96.12 90 PRO A C 1
ATOM 731 O O . PRO A 1 90 ? 0.776 11.646 -2.303 1.00 96.12 90 PRO A O 1
ATOM 734 N N . LEU A 1 91 ? 2.580 10.606 -1.501 1.00 96.62 91 LEU A N 1
ATOM 735 C CA . LEU A 1 91 ? 3.400 10.811 -2.702 1.00 96.62 91 LEU A CA 1
ATOM 736 C C . LEU A 1 91 ? 3.062 9.748 -3.754 1.00 96.62 91 LEU A C 1
ATOM 738 O O . LEU A 1 91 ? 2.778 10.103 -4.896 1.00 96.62 91 LEU A O 1
ATOM 742 N N . ILE A 1 92 ? 2.991 8.479 -3.339 1.00 98.00 92 ILE A N 1
ATOM 743 C CA . ILE A 1 92 ? 2.628 7.340 -4.198 1.00 98.00 92 ILE A CA 1
ATOM 744 C C . ILE A 1 92 ? 1.246 7.557 -4.828 1.00 98.00 92 ILE A C 1
ATOM 746 O O . ILE A 1 92 ? 1.097 7.428 -6.035 1.00 98.00 92 ILE A O 1
ATOM 750 N N . GLU A 1 93 ? 0.242 7.979 -4.059 1.00 97.44 93 GLU A N 1
ATOM 751 C CA . GLU A 1 93 ? -1.122 8.206 -4.569 1.00 97.44 93 GLU A CA 1
ATOM 752 C C . GLU A 1 93 ? -1.210 9.316 -5.632 1.00 97.44 93 GLU A C 1
ATOM 754 O O . GLU A 1 93 ? -2.134 9.326 -6.443 1.00 97.44 93 GLU A O 1
ATOM 759 N N . ARG A 1 94 ? -0.242 10.243 -5.669 1.00 96.38 94 ARG A N 1
ATOM 760 C CA . ARG A 1 94 ? -0.161 11.307 -6.686 1.00 96.38 94 ARG A CA 1
ATOM 761 C C . ARG A 1 94 ? 0.690 10.917 -7.898 1.00 96.38 94 ARG A C 1
ATOM 763 O O . ARG A 1 94 ? 0.588 11.574 -8.942 1.00 96.38 94 ARG A O 1
ATOM 770 N N . SER A 1 95 ? 1.493 9.859 -7.784 1.00 97.44 95 SER A N 1
ATOM 771 C CA . SER A 1 95 ? 2.391 9.379 -8.836 1.00 97.44 95 SER A CA 1
ATOM 772 C C . SER A 1 95 ? 1.627 9.034 -10.119 1.00 97.44 95 SER A C 1
ATOM 774 O O . SER A 1 95 ? 0.516 8.491 -10.101 1.00 97.44 95 SER A O 1
ATOM 776 N N . LYS A 1 96 ? 2.221 9.374 -11.267 1.00 97.50 96 LYS A N 1
ATOM 777 C CA . LYS A 1 96 ? 1.723 8.922 -12.575 1.00 97.50 96 LYS A CA 1
ATOM 778 C C . LYS A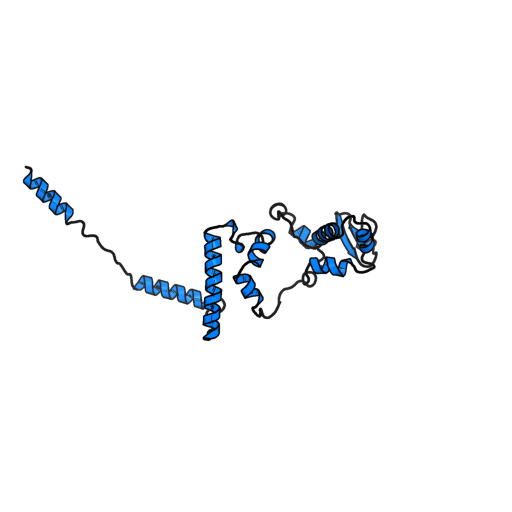 1 96 ? 2.031 7.440 -12.784 1.00 97.50 96 LYS A C 1
ATOM 780 O O . LYS A 1 96 ? 1.185 6.726 -13.312 1.00 97.50 96 LYS A O 1
ATOM 785 N N . VAL A 1 97 ? 3.193 6.982 -12.309 1.00 98.00 97 VAL A N 1
ATOM 786 C CA . VAL A 1 97 ? 3.591 5.568 -12.318 1.00 98.00 97 VAL A CA 1
ATOM 787 C C . VAL A 1 97 ? 2.582 4.742 -11.527 1.00 98.00 97 VAL A C 1
ATOM 789 O O . VAL A 1 97 ? 2.052 3.770 -12.051 1.00 98.00 97 VAL A O 1
ATOM 792 N N . PHE A 1 98 ? 2.234 5.153 -10.304 1.00 98.12 98 PHE A N 1
ATOM 793 C CA . PHE A 1 98 ? 1.263 4.412 -9.494 1.00 98.12 98 PHE A CA 1
ATOM 794 C C . PHE A 1 98 ? -0.118 4.335 -10.154 1.00 98.12 98 PHE A C 1
ATOM 796 O O . PHE A 1 98 ? -0.701 3.255 -10.216 1.00 98.12 98 PHE A O 1
ATOM 803 N N . ARG A 1 99 ? -0.615 5.442 -10.723 1.00 97.62 99 ARG A N 1
ATOM 804 C CA . ARG A 1 99 ? -1.878 5.449 -11.485 1.00 97.62 99 ARG A CA 1
ATOM 805 C C . ARG A 1 99 ? -1.853 4.488 -12.672 1.00 97.62 99 ARG A C 1
ATOM 807 O O . ARG A 1 99 ? -2.841 3.808 -12.927 1.00 97.62 99 ARG A O 1
ATOM 814 N N . PHE A 1 100 ? -0.717 4.389 -13.354 1.00 97.31 100 PHE A N 1
ATOM 815 C CA . PHE A 1 100 ? -0.513 3.417 -14.422 1.00 97.31 100 PHE A CA 1
ATOM 816 C C . PHE A 1 100 ? -0.568 1.975 -13.888 1.00 97.31 100 PHE A C 1
ATOM 818 O O . PHE A 1 100 ? -1.328 1.148 -14.386 1.00 97.31 100 PHE A O 1
ATOM 825 N N . LEU A 1 101 ? 0.158 1.684 -12.801 1.00 97.56 101 LEU A N 1
ATOM 826 C CA . LEU A 1 101 ? 0.163 0.369 -12.145 1.00 97.56 101 LEU A CA 1
ATOM 827 C C . LEU A 1 101 ? -1.219 -0.040 -11.606 1.00 97.56 101 LEU A C 1
ATOM 829 O O . LEU A 1 101 ? -1.531 -1.232 -11.527 1.00 97.56 101 LEU A O 1
ATOM 833 N N . GLN A 1 102 ? -2.067 0.921 -11.225 1.00 97.75 102 GLN A N 1
ATOM 834 C CA . GLN A 1 102 ? -3.445 0.651 -10.808 1.00 97.75 102 GLN A CA 1
ATOM 835 C C . GLN A 1 102 ? -4.287 0.072 -11.951 1.00 97.75 102 GLN A C 1
ATOM 837 O O . GLN A 1 102 ? -5.091 -0.822 -11.694 1.00 97.75 102 GLN A O 1
ATOM 842 N N . GLN A 1 103 ? -4.062 0.518 -13.189 1.00 96.88 103 GLN A N 1
ATOM 843 C CA . GLN A 1 103 ? -4.789 0.056 -14.377 1.00 96.88 103 GLN A CA 1
ATOM 844 C C . GLN A 1 103 ? -4.298 -1.303 -14.898 1.00 96.88 103 GLN A C 1
ATOM 846 O O . GLN A 1 103 ? -5.019 -1.976 -15.629 1.00 96.88 103 GLN A O 1
ATOM 851 N N . MET A 1 104 ? -3.091 -1.732 -14.516 1.00 97.12 104 MET A N 1
ATOM 852 C CA . MET A 1 104 ? -2.537 -3.009 -14.967 1.00 97.12 104 MET A CA 1
ATOM 853 C C . MET A 1 104 ? -3.274 -4.218 -14.360 1.00 97.12 104 MET A C 1
ATOM 855 O O . MET A 1 104 ? -3.463 -4.266 -13.130 1.00 97.12 104 MET A O 1
ATOM 859 N N . PRO A 1 105 ? -3.595 -5.248 -15.174 1.00 97.12 105 PRO A N 1
ATOM 860 C CA . PRO A 1 105 ? -4.071 -6.532 -14.676 1.00 97.12 105 PRO A CA 1
ATOM 861 C C . PRO A 1 105 ? -2.909 -7.283 -14.008 1.00 97.12 105 PRO A C 1
ATOM 863 O O . PRO A 1 105 ? -2.086 -7.908 -14.665 1.00 97.12 105 PRO A O 1
ATOM 866 N N . LYS A 1 106 ? -2.834 -7.219 -12.674 1.00 97.19 106 LYS A N 1
ATOM 867 C CA . LYS A 1 106 ? -1.729 -7.787 -11.870 1.00 97.19 106 LYS A CA 1
ATOM 868 C C . LYS A 1 106 ? -1.768 -9.319 -11.724 1.00 97.19 106 LYS A C 1
ATOM 870 O O . LYS A 1 106 ? -0.946 -9.881 -11.010 1.00 97.19 106 LYS A O 1
ATOM 875 N N . GLY A 1 107 ? -2.715 -9.994 -12.376 1.00 97.00 107 GLY A N 1
ATOM 876 C CA . GLY A 1 107 ? -2.910 -11.437 -12.244 1.00 97.00 107 GLY A CA 1
ATOM 877 C C . GLY A 1 107 ? -3.584 -11.803 -10.921 1.00 97.00 107 GLY A C 1
ATOM 878 O O . GLY A 1 107 ? -4.718 -11.395 -10.678 1.00 97.00 107 GLY A O 1
ATOM 879 N N . ALA A 1 108 ? -2.898 -12.582 -10.081 1.00 95.81 108 ALA A N 1
ATOM 880 C CA . ALA A 1 108 ? -3.449 -13.173 -8.861 1.00 95.81 108 ALA A CA 1
ATOM 881 C C . ALA A 1 108 ? -2.763 -12.668 -7.579 1.00 95.81 108 ALA A C 1
ATOM 883 O O . ALA A 1 108 ? -1.584 -12.317 -7.576 1.00 95.81 108 ALA A O 1
ATOM 884 N N . LEU A 1 109 ? -3.502 -12.693 -6.466 1.00 94.25 109 LEU A N 1
ATOM 885 C CA . LEU A 1 109 ? -2.986 -12.417 -5.124 1.00 94.25 109 LEU A CA 1
ATOM 886 C C . LEU A 1 109 ? -2.627 -13.737 -4.431 1.00 94.25 109 LEU A C 1
ATOM 888 O O . LEU A 1 109 ? -3.504 -14.425 -3.917 1.00 94.25 109 LEU A O 1
ATOM 892 N N . LEU A 1 110 ? -1.341 -14.095 -4.444 1.00 95.31 110 LEU A N 1
ATOM 893 C CA . LEU A 1 110 ? -0.866 -15.407 -3.973 1.00 95.31 110 LEU A CA 1
ATOM 894 C C . LEU A 1 110 ? -0.396 -15.429 -2.512 1.00 95.31 110 LEU A C 1
ATOM 896 O O . LEU A 1 110 ? -0.214 -16.501 -1.945 1.00 95.31 110 LEU A O 1
ATOM 900 N N . HIS A 1 111 ? -0.195 -14.266 -1.895 1.00 94.75 111 HIS A N 1
ATOM 901 C CA . HIS A 1 111 ? 0.205 -14.161 -0.496 1.00 94.75 111 HIS A CA 1
ATOM 902 C C . HIS A 1 111 ? -0.665 -13.120 0.208 1.00 94.75 111 HIS A C 1
ATOM 904 O O . HIS A 1 111 ? -0.511 -11.917 -0.008 1.00 94.75 111 HIS A O 1
ATOM 910 N N . LEU A 1 112 ? -1.600 -13.595 1.031 1.00 91.56 112 LEU A N 1
ATOM 911 C CA . LEU A 1 112 ? -2.503 -12.770 1.822 1.00 91.56 112 LEU A CA 1
ATOM 912 C C . LEU A 1 112 ? -2.850 -13.489 3.127 1.00 91.56 112 LEU A C 1
ATOM 914 O O . LEU A 1 112 ? -3.207 -14.664 3.120 1.00 91.56 112 LEU A O 1
ATOM 918 N N . HIS A 1 113 ? -2.829 -12.750 4.232 1.00 90.12 113 HIS A N 1
ATOM 919 C CA . HIS A 1 113 ? -3.471 -13.181 5.468 1.00 90.12 113 HIS A CA 1
ATOM 920 C C . HIS A 1 113 ? -4.940 -12.748 5.437 1.00 90.12 113 HIS A C 1
ATOM 922 O O . HIS A 1 113 ? -5.234 -11.565 5.266 1.00 90.12 113 HIS A O 1
ATOM 928 N N . ASN A 1 114 ? -5.859 -13.704 5.587 1.00 84.06 114 ASN A N 1
ATOM 929 C CA . ASN A 1 114 ? -7.313 -13.516 5.494 1.00 84.06 114 ASN A CA 1
ATOM 930 C C . ASN A 1 114 ? -7.841 -12.312 6.300 1.00 84.06 114 ASN A C 1
ATOM 932 O O . ASN A 1 114 ? -8.621 -11.519 5.777 1.00 84.06 114 ASN A O 1
ATOM 936 N N . THR A 1 115 ? -7.384 -12.133 7.539 1.00 82.38 115 THR A N 1
ATOM 937 C CA . THR A 1 115 ? -7.814 -11.036 8.421 1.00 82.38 115 THR A CA 1
ATOM 938 C C . THR A 1 115 ? -7.344 -9.655 7.956 1.00 82.38 115 THR A C 1
ATOM 940 O O . THR A 1 115 ? -7.965 -8.653 8.301 1.00 82.38 115 THR A O 1
ATOM 943 N N . ALA A 1 116 ? -6.292 -9.590 7.134 1.00 83.75 116 ALA A N 1
ATOM 944 C CA . ALA A 1 116 ? -5.729 -8.362 6.573 1.00 83.75 116 ALA A CA 1
ATOM 945 C C . ALA A 1 116 ? -6.169 -8.105 5.117 1.00 83.75 116 ALA A C 1
ATOM 947 O O . ALA A 1 116 ? -5.624 -7.228 4.447 1.00 83.75 116 ALA A O 1
ATOM 948 N N . GLY A 1 117 ? -7.150 -8.861 4.608 1.00 89.12 117 GLY A N 1
ATOM 949 C CA . GLY A 1 117 ? -7.650 -8.745 3.233 1.00 89.12 117 GLY A CA 1
ATOM 950 C C . GLY A 1 117 ? -8.578 -7.561 2.964 1.00 89.12 117 GLY A C 1
ATOM 951 O O . GLY A 1 117 ? -8.943 -7.327 1.815 1.00 89.12 117 GLY A O 1
ATOM 952 N N . VAL A 1 118 ? -8.972 -6.814 3.997 1.00 90.81 118 VAL A N 1
ATOM 953 C CA . VAL A 1 118 ? -9.929 -5.706 3.896 1.00 90.81 118 VAL A CA 1
ATOM 954 C C . VAL A 1 118 ? -9.359 -4.430 4.516 1.00 90.81 118 VAL A C 1
ATOM 956 O O . VAL A 1 118 ? -8.528 -4.484 5.421 1.00 90.81 118 VAL A O 1
ATOM 959 N N . SER A 1 119 ? -9.792 -3.262 4.033 1.00 92.00 119 SER A N 1
ATOM 960 C CA . SER A 1 119 ? -9.327 -1.987 4.581 1.00 92.00 119 SER A CA 1
ATOM 961 C C . SER A 1 119 ? -9.845 -1.763 6.007 1.00 92.00 119 SER A C 1
ATOM 963 O O . SER A 1 119 ? -11.003 -2.050 6.324 1.00 92.00 119 SER A O 1
ATOM 965 N N . SER A 1 120 ? -9.002 -1.181 6.864 1.00 92.25 120 SER A N 1
ATOM 966 C CA . SER A 1 120 ? -9.386 -0.785 8.227 1.00 92.25 120 SER A CA 1
ATOM 967 C C . SER A 1 120 ? -10.562 0.192 8.224 1.00 92.25 120 SER A C 1
ATOM 969 O O . SER A 1 120 ? -11.474 0.079 9.042 1.00 92.25 120 SER A O 1
ATOM 971 N N . GLU A 1 121 ? -10.601 1.090 7.241 1.00 91.88 121 GLU A N 1
ATOM 972 C CA . GLU A 1 121 ? -11.711 2.013 7.037 1.00 91.88 121 GLU A CA 1
ATOM 973 C C . GLU A 1 121 ? -13.038 1.273 6.816 1.00 91.88 121 GLU A C 1
ATOM 975 O O . GLU A 1 121 ? -14.061 1.651 7.392 1.00 91.88 121 GLU A O 1
ATOM 980 N N . TRP A 1 122 ? -13.039 0.199 6.020 1.00 92.88 122 TRP A N 1
ATOM 981 C CA . TRP A 1 122 ? -14.244 -0.595 5.794 1.00 92.88 122 TRP A CA 1
ATOM 982 C C . TRP A 1 122 ? -14.701 -1.296 7.078 1.00 92.88 122 TRP A C 1
ATOM 984 O O . TRP A 1 122 ? -15.897 -1.287 7.369 1.00 92.88 122 TRP A O 1
ATOM 994 N N . ILE A 1 123 ? -13.773 -1.826 7.884 1.00 91.56 123 ILE A N 1
ATOM 995 C CA . ILE A 1 123 ? -14.072 -2.426 9.198 1.00 91.56 123 ILE A CA 1
ATOM 996 C C . ILE A 1 123 ? -14.750 -1.395 10.112 1.00 91.56 123 ILE A C 1
ATOM 998 O O . ILE A 1 123 ? -15.786 -1.674 10.718 1.00 91.56 123 ILE A O 1
ATOM 1002 N N . VAL A 1 124 ? -14.206 -0.178 10.185 1.00 91.56 124 VAL A N 1
ATOM 1003 C CA . VAL A 1 124 ? -14.766 0.902 11.013 1.00 91.56 124 VAL A CA 1
ATOM 1004 C C . VAL A 1 124 ? -16.145 1.322 10.503 1.00 91.56 124 VAL A C 1
ATOM 1006 O O . VAL A 1 124 ? -17.074 1.487 11.291 1.00 91.56 124 VAL A O 1
ATOM 1009 N N . ARG A 1 125 ? -16.318 1.485 9.191 1.00 89.88 125 ARG A N 1
ATOM 1010 C CA . ARG A 1 125 ? -17.590 1.949 8.620 1.00 89.88 125 ARG A CA 1
ATOM 1011 C C . ARG A 1 125 ? -18.690 0.886 8.635 1.00 89.88 125 ARG A C 1
ATOM 1013 O O . ARG A 1 125 ? -19.850 1.268 8.705 1.00 89.88 125 ARG A O 1
ATOM 1020 N N . ASN A 1 126 ? -18.342 -0.402 8.592 1.00 90.75 126 ASN A N 1
ATOM 1021 C CA . ASN A 1 126 ? -19.312 -1.491 8.442 1.00 90.75 126 ASN A CA 1
ATOM 1022 C C . ASN A 1 126 ? -19.341 -2.417 9.660 1.00 90.75 126 ASN A C 1
ATOM 1024 O O . ASN A 1 126 ? -20.327 -2.426 10.390 1.00 90.75 126 ASN A O 1
ATOM 1028 N N . LEU A 1 127 ? -18.262 -3.166 9.925 1.00 88.56 127 LEU A N 1
ATOM 1029 C CA . LEU A 1 127 ? -18.252 -4.160 11.009 1.00 88.56 127 LEU A CA 1
ATOM 1030 C C . LEU A 1 127 ? -18.520 -3.534 12.374 1.00 88.56 127 LEU A C 1
ATOM 1032 O O . LEU A 1 127 ? -19.264 -4.097 13.171 1.00 88.56 127 LEU A O 1
ATOM 1036 N N . SER A 1 128 ? -17.966 -2.350 12.634 1.00 88.00 128 SER A N 1
ATOM 1037 C CA . SER A 1 128 ? -18.177 -1.689 13.923 1.00 88.00 128 SER A CA 1
ATOM 1038 C C . SER A 1 128 ? -19.579 -1.087 14.110 1.00 88.00 128 SER A C 1
ATOM 1040 O O . SER A 1 128 ? -19.876 -0.579 15.188 1.00 88.00 128 SER A O 1
ATOM 1042 N N . GLN A 1 129 ? -20.438 -1.139 13.083 1.00 88.25 129 GLN A N 1
ATOM 1043 C CA . GLN A 1 129 ? -21.854 -0.757 13.166 1.00 88.25 129 GLN A CA 1
ATOM 1044 C C . GLN A 1 129 ? -22.771 -1.951 13.466 1.00 88.25 129 GLN A C 1
ATOM 1046 O O . GLN A 1 129 ? -23.958 -1.756 13.723 1.00 88.25 129 GLN A O 1
ATOM 1051 N N . LEU A 1 130 ? -22.249 -3.183 13.421 1.00 90.88 130 LEU A N 1
ATOM 1052 C CA . LEU A 1 130 ? -23.043 -4.379 13.679 1.00 90.88 130 LEU A CA 1
ATOM 1053 C C . LEU A 1 130 ? -23.524 -4.403 15.132 1.00 90.88 130 LEU A C 1
ATOM 1055 O O . LEU A 1 130 ? -22.753 -4.201 16.075 1.00 90.88 130 LEU A O 1
ATOM 1059 N N . THR A 1 131 ? -24.814 -4.680 15.310 1.00 91.44 131 THR A N 1
ATOM 1060 C CA . THR A 1 131 ? -25.411 -4.864 16.631 1.00 91.44 131 THR A CA 1
ATOM 1061 C C . THR A 1 131 ? -24.800 -6.082 17.321 1.00 91.44 131 THR A C 1
ATOM 1063 O O . THR A 1 131 ? -24.510 -7.101 16.697 1.00 91.44 131 THR A O 1
ATOM 1066 N N . GLY A 1 132 ? -24.566 -5.963 18.628 1.00 92.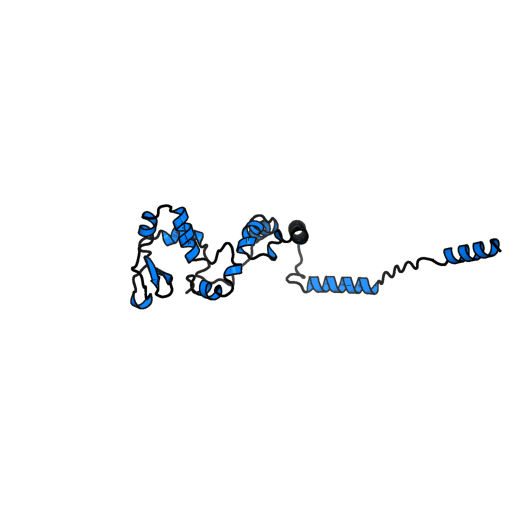19 132 GLY A N 1
ATOM 1067 C CA . GLY A 1 132 ? -23.950 -7.028 19.421 1.00 92.19 132 GLY A CA 1
ATOM 1068 C C . GLY A 1 132 ? -22.426 -7.119 19.314 1.00 92.19 132 GLY A C 1
ATOM 1069 O O . GLY A 1 132 ? -21.850 -7.994 19.953 1.00 92.19 132 GLY A O 1
ATOM 1070 N N . LEU A 1 133 ? -21.750 -6.236 18.565 1.00 94.81 133 LEU A N 1
ATOM 1071 C CA . LEU A 1 133 ? -20.295 -6.128 18.666 1.00 94.81 133 LEU A CA 1
ATOM 1072 C C . LEU A 1 133 ? -19.913 -5.503 20.013 1.00 94.81 133 LEU A C 1
ATOM 1074 O O . LEU A 1 133 ? -20.255 -4.356 20.311 1.00 94.81 133 LEU A O 1
ATOM 1078 N N . LEU A 1 134 ? -19.162 -6.260 20.801 1.00 94.75 134 LEU A N 1
ATOM 1079 C CA . LEU A 1 134 ? -18.672 -5.895 22.120 1.00 94.75 134 LEU A CA 1
ATOM 1080 C C . LEU A 1 134 ? -17.167 -5.644 22.088 1.00 94.75 134 LEU A C 1
ATOM 1082 O O . LEU A 1 134 ? -16.424 -6.242 21.303 1.00 94.75 134 LEU A O 1
ATOM 1086 N N . ARG A 1 135 ? -16.718 -4.805 23.017 1.00 93.19 135 ARG A N 1
ATOM 1087 C CA . ARG A 1 135 ? -15.312 -4.547 23.303 1.00 93.19 135 ARG A CA 1
ATOM 1088 C C . ARG A 1 135 ? -15.023 -4.697 24.787 1.00 93.19 135 ARG A C 1
ATOM 1090 O O . ARG A 1 135 ? -15.803 -4.250 25.621 1.00 93.19 135 ARG A O 1
ATOM 1097 N N . CYS A 1 136 ? -13.869 -5.268 25.105 1.00 92.94 136 CYS A N 1
ATOM 1098 C CA . CYS A 1 136 ? -13.274 -5.213 26.438 1.00 92.94 136 CYS A CA 1
ATOM 1099 C C . CYS A 1 136 ? -11.760 -4.977 26.325 1.00 92.94 136 CYS A C 1
ATOM 1101 O O . CYS A 1 136 ? -11.191 -5.058 25.232 1.00 92.94 136 CYS A O 1
ATOM 1103 N N . ILE A 1 137 ? -11.102 -4.699 27.447 1.00 92.19 137 ILE A N 1
ATOM 1104 C CA . ILE A 1 137 ? -9.646 -4.585 27.536 1.00 92.19 137 ILE A CA 1
ATOM 1105 C C . ILE A 1 137 ? -9.132 -5.710 28.435 1.00 92.19 137 ILE A C 1
ATOM 1107 O O . ILE A 1 137 ? -9.700 -5.946 29.499 1.00 92.19 137 ILE A O 1
ATOM 1111 N N . ASP A 1 138 ? -8.084 -6.422 28.015 1.00 90.75 138 ASP A N 1
ATOM 1112 C CA . ASP A 1 138 ? -7.444 -7.466 28.827 1.00 90.75 138 ASP A CA 1
ATOM 1113 C C . ASP A 1 138 ? -6.511 -6.883 29.908 1.00 90.75 138 ASP A C 1
ATOM 1115 O O . ASP A 1 138 ? -6.341 -5.670 30.045 1.00 90.75 138 ASP A O 1
ATOM 1119 N N . GLN A 1 139 ? -5.896 -7.742 30.721 1.00 88.56 139 GLN A N 1
ATOM 1120 C CA . GLN A 1 139 ? -4.947 -7.315 31.763 1.00 88.56 139 GLN A CA 1
ATOM 1121 C C . GLN A 1 139 ? -3.667 -6.656 31.211 1.00 88.56 139 GLN A C 1
ATOM 1123 O O . GLN A 1 139 ? -2.945 -5.998 31.954 1.00 88.56 139 GLN A O 1
ATOM 1128 N N . ARG A 1 140 ? -3.374 -6.818 29.915 1.00 87.12 140 ARG A N 1
ATOM 1129 C CA . ARG A 1 140 ? -2.203 -6.249 29.227 1.00 87.12 140 ARG A CA 1
ATOM 1130 C C . ARG A 1 140 ? -2.538 -4.950 28.488 1.00 87.12 140 ARG A C 1
ATOM 1132 O O . ARG A 1 140 ? -1.670 -4.406 27.806 1.00 87.12 140 ARG A O 1
ATOM 1139 N N . GLY A 1 141 ? -3.776 -4.464 28.593 1.00 87.06 141 GLY A N 1
ATOM 1140 C CA . GLY A 1 141 ? -4.236 -3.270 27.887 1.00 87.06 141 GLY A CA 1
ATOM 1141 C C . GLY A 1 141 ? -4.628 -3.514 26.425 1.00 87.06 141 GLY A C 1
ATOM 1142 O O . GLY A 1 141 ? -4.779 -2.554 25.670 1.00 87.06 141 GLY A O 1
ATOM 1143 N N . ILE A 1 142 ? -4.782 -4.771 25.996 1.00 85.69 142 ILE A N 1
ATOM 1144 C CA . ILE A 1 142 ? -5.140 -5.120 24.617 1.00 85.69 142 ILE A CA 1
ATOM 1145 C C . ILE A 1 142 ? -6.659 -5.066 24.457 1.00 85.69 142 ILE A C 1
ATOM 1147 O O . ILE A 1 142 ? -7.402 -5.604 25.275 1.00 85.69 142 ILE A O 1
ATOM 1151 N N . ASN A 1 143 ? -7.117 -4.436 23.375 1.00 89.94 143 ASN A N 1
ATOM 1152 C CA . ASN A 1 143 ? -8.533 -4.367 23.036 1.00 89.94 143 ASN A CA 1
ATOM 1153 C C . ASN A 1 143 ? -8.979 -5.683 22.393 1.00 89.94 143 ASN A C 1
ATOM 1155 O O . ASN A 1 143 ? -8.421 -6.102 21.382 1.00 89.94 143 ASN A O 1
ATOM 1159 N N . ILE A 1 144 ? -10.008 -6.306 22.959 1.00 90.81 144 ILE A N 1
ATOM 1160 C CA . ILE A 1 144 ? -10.636 -7.515 22.428 1.00 90.81 144 ILE A CA 1
ATOM 1161 C C . ILE A 1 144 ? -11.992 -7.128 21.852 1.00 90.81 144 ILE A C 1
ATOM 1163 O O . ILE A 1 144 ? -12.805 -6.521 22.548 1.00 90.81 144 ILE A O 1
ATOM 1167 N N . LEU A 1 145 ? -12.233 -7.499 20.594 1.00 91.56 145 LEU A N 1
ATOM 1168 C CA . LEU A 1 145 ? -13.515 -7.340 19.908 1.00 91.56 145 LEU A CA 1
ATOM 1169 C C . LEU A 1 145 ? -14.197 -8.705 19.789 1.00 91.56 145 LEU A C 1
ATOM 1171 O O . LEU A 1 145 ? -13.568 -9.674 19.364 1.00 91.56 145 LEU A O 1
ATOM 1175 N N . THR A 1 146 ? -15.470 -8.798 20.168 1.00 92.31 146 THR A N 1
ATOM 1176 C CA . THR A 1 146 ? -16.212 -10.068 20.167 1.00 92.31 146 THR A CA 1
ATOM 1177 C C . THR A 1 146 ? -17.712 -9.851 19.994 1.00 92.31 146 THR A C 1
ATOM 1179 O O . THR A 1 146 ? -18.242 -8.836 20.420 1.00 92.31 146 THR A O 1
ATOM 1182 N N . PHE A 1 147 ? -18.415 -10.829 19.425 1.00 93.50 147 PHE A N 1
ATOM 1183 C CA . PHE A 1 147 ? -19.887 -10.880 19.413 1.00 93.50 147 PHE A CA 1
ATOM 1184 C C . PHE A 1 147 ? -20.473 -11.708 20.563 1.00 93.50 147 PHE A C 1
ATOM 1186 O O . PHE A 1 147 ? -21.684 -11.885 20.667 1.00 93.50 147 PHE A O 1
ATOM 1193 N N . ARG A 1 148 ? -19.616 -12.286 21.409 1.00 93.44 148 ARG A N 1
ATOM 1194 C CA . ARG A 1 148 ? -20.031 -13.109 22.543 1.00 93.44 148 ARG A CA 1
ATOM 1195 C C . ARG A 1 148 ? -19.143 -12.850 23.742 1.00 93.44 148 ARG A C 1
ATOM 1197 O O . ARG A 1 148 ? -17.919 -12.872 23.624 1.00 93.44 148 ARG A O 1
ATOM 1204 N N . GLU A 1 149 ? -19.753 -12.696 24.903 1.00 93.06 149 GLU A N 1
ATOM 1205 C CA . GLU A 1 149 ? -19.023 -12.638 26.162 1.00 93.06 149 GLU A CA 1
ATOM 1206 C C . GLU A 1 149 ? -18.456 -14.023 26.495 1.00 93.06 149 GLU A C 1
ATOM 1208 O O . GLU A 1 149 ? -19.183 -15.014 26.567 1.00 93.06 149 GLU A O 1
ATOM 1213 N N . LYS A 1 150 ? -17.131 -14.103 26.650 1.00 91.75 150 LYS A N 1
ATOM 1214 C CA . LYS A 1 150 ? -16.422 -15.308 27.106 1.00 91.75 150 LYS A CA 1
ATOM 1215 C C . LYS A 1 150 ? -15.317 -14.914 28.092 1.00 91.75 150 LYS A C 1
ATOM 1217 O O . LYS A 1 150 ? -14.144 -14.896 27.706 1.00 91.75 150 LYS A O 1
ATOM 1222 N N . PRO A 1 151 ? -15.673 -14.550 29.339 1.00 88.19 151 PRO A N 1
ATOM 1223 C CA . PRO A 1 151 ? -14.722 -14.053 30.335 1.00 88.19 151 PRO A CA 1
ATOM 1224 C C . PRO A 1 151 ? -13.505 -14.968 30.529 1.00 88.19 151 PRO A C 1
ATOM 1226 O O . PRO A 1 151 ? -12.378 -14.475 30.534 1.00 88.19 151 PRO A O 1
ATOM 1229 N N . ASP A 1 152 ? -13.718 -16.287 30.559 1.00 87.88 152 ASP A N 1
ATOM 1230 C CA . ASP A 1 152 ? -12.663 -17.287 30.788 1.00 87.88 152 ASP A CA 1
ATOM 1231 C C . ASP A 1 152 ? -11.576 -17.288 29.700 1.00 87.88 152 ASP A C 1
ATOM 1233 O O . ASP A 1 152 ? -10.402 -17.546 29.970 1.00 87.88 152 ASP A O 1
ATOM 1237 N N . ILE A 1 153 ? -11.959 -16.973 28.456 1.00 87.94 153 ILE A N 1
ATOM 1238 C CA . ILE A 1 153 ? -11.052 -16.952 27.301 1.00 87.94 153 ILE A CA 1
ATOM 1239 C C . ILE A 1 153 ? -10.434 -15.567 27.126 1.00 87.94 153 ILE A C 1
ATOM 1241 O O . ILE A 1 153 ? -9.231 -15.452 26.892 1.00 87.94 153 ILE A O 1
ATOM 1245 N N . HIS A 1 154 ? -11.252 -14.516 27.206 1.00 90.06 154 HIS A N 1
ATOM 1246 C CA . HIS A 1 154 ? -10.807 -13.155 26.917 1.00 90.06 154 HIS A CA 1
ATOM 1247 C C . HIS A 1 154 ? -9.963 -12.560 28.044 1.00 90.06 154 HIS A C 1
ATOM 1249 O O . HIS A 1 154 ? -9.117 -11.713 27.770 1.00 90.06 154 HIS A O 1
ATOM 1255 N N . LYS A 1 155 ? -10.163 -13.002 29.296 1.00 90.75 155 LYS A N 1
ATOM 1256 C CA . LYS A 1 155 ? -9.440 -12.495 30.474 1.00 90.75 155 LYS A CA 1
ATOM 1257 C C . LYS A 1 155 ? -9.483 -10.960 30.558 1.00 90.75 155 LYS A C 1
ATOM 1259 O O . LYS A 1 155 ? -8.473 -10.305 30.829 1.00 90.75 155 LYS A O 1
ATOM 1264 N N . CYS A 1 156 ? -10.658 -10.393 30.269 1.00 92.69 156 CYS A N 1
ATOM 1265 C CA . CYS A 1 156 ? -10.894 -8.954 30.310 1.00 92.69 156 CYS A CA 1
ATOM 1266 C C . CYS A 1 156 ? -10.678 -8.426 31.738 1.00 92.69 156 CYS A C 1
ATOM 1268 O O . CYS A 1 156 ? -11.182 -9.007 32.697 1.00 92.69 156 CYS A O 1
ATOM 1270 N N . SER A 1 157 ? -9.954 -7.317 31.872 1.00 93.50 157 SER A N 1
ATOM 1271 C CA . SER A 1 157 ? -9.868 -6.531 33.107 1.00 93.50 157 SER A CA 1
ATOM 1272 C C . SER A 1 157 ? -11.020 -5.524 33.230 1.00 93.50 157 SER A C 1
ATOM 1274 O O . SER A 1 157 ? -11.340 -5.085 34.332 1.00 93.50 157 SER A O 1
ATOM 1276 N N . THR A 1 158 ? -11.669 -5.180 32.113 1.00 93.19 158 THR A N 1
ATOM 1277 C CA . THR A 1 158 ? -12.840 -4.292 32.058 1.00 93.19 158 THR A CA 1
ATOM 1278 C C . THR A 1 158 ? -14.129 -5.060 31.773 1.00 93.19 158 THR A C 1
ATOM 1280 O O . THR A 1 158 ? -14.101 -6.172 31.243 1.00 93.19 158 THR A O 1
ATOM 1283 N N . GLN A 1 159 ? -15.274 -4.429 32.042 1.00 94.38 159 GLN A N 1
ATOM 1284 C CA . GLN A 1 159 ? -16.573 -4.913 31.564 1.00 94.38 159 GLN A CA 1
ATOM 1285 C C . GLN A 1 159 ? -16.638 -4.896 30.028 1.00 94.38 159 GLN A C 1
ATOM 1287 O O . GLN A 1 159 ? -15.914 -4.136 29.372 1.00 94.38 159 GLN A O 1
ATOM 1292 N N . TYR A 1 160 ? -17.508 -5.738 29.468 1.00 95.44 160 TYR A N 1
ATOM 1293 C CA . TYR A 1 160 ? -17.855 -5.684 28.052 1.00 95.44 160 TYR A CA 1
ATOM 1294 C C . TYR A 1 160 ? -18.715 -4.453 27.787 1.00 95.44 160 TYR A C 1
ATOM 1296 O O . TYR A 1 160 ? -19.674 -4.181 28.504 1.00 95.44 160 TYR A O 1
ATOM 1304 N N . VAL A 1 161 ? -18.366 -3.712 26.743 1.00 94.31 161 VAL A N 1
ATOM 1305 C CA . VAL A 1 161 ? -19.090 -2.519 26.309 1.00 94.31 161 VAL A CA 1
ATOM 1306 C C . VAL A 1 161 ? -19.538 -2.727 24.874 1.00 94.31 161 VAL A C 1
ATOM 1308 O O . VAL A 1 161 ? -18.737 -3.101 24.015 1.00 94.31 161 VAL A O 1
ATOM 1311 N N . ALA A 1 162 ? -20.815 -2.474 24.603 1.00 94.88 162 ALA A N 1
ATOM 1312 C CA . ALA A 1 162 ? -21.343 -2.521 23.251 1.00 94.88 162 ALA A CA 1
ATOM 1313 C C . ALA A 1 162 ? -20.811 -1.331 22.434 1.00 94.88 162 ALA A C 1
ATOM 1315 O O . ALA A 1 162 ? -20.945 -0.168 22.827 1.00 94.88 162 ALA A O 1
ATOM 1316 N N . ILE A 1 163 ? -20.186 -1.618 21.289 1.00 93.50 163 ILE A N 1
ATOM 1317 C CA . ILE A 1 163 ? -19.530 -0.599 20.455 1.00 93.50 163 ILE A CA 1
ATOM 1318 C C . ILE A 1 163 ? -20.542 0.419 19.921 1.00 93.50 163 ILE A C 1
ATOM 1320 O O . ILE A 1 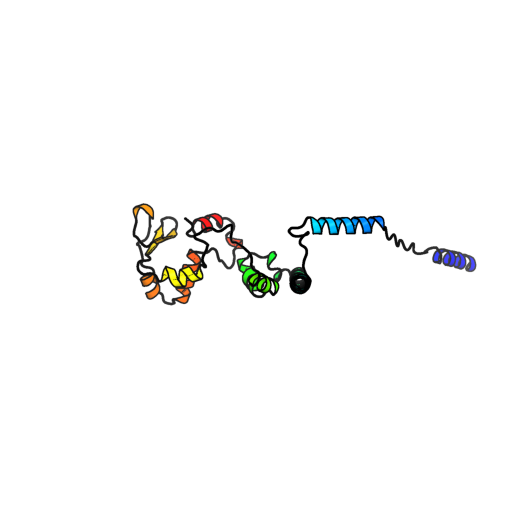163 ? -20.256 1.613 19.878 1.00 93.50 163 ILE A O 1
ATOM 1324 N N . ASN A 1 164 ? -21.740 -0.023 19.542 1.00 90.06 164 ASN A N 1
ATOM 1325 C CA . ASN A 1 164 ? -22.818 0.858 19.089 1.00 90.06 164 ASN A CA 1
ATOM 1326 C C . ASN A 1 164 ? -23.232 1.881 20.167 1.00 90.06 164 ASN A C 1
ATOM 1328 O O . ASN A 1 164 ? -23.425 3.055 19.852 1.00 90.06 164 ASN A O 1
ATOM 1332 N N . GLU A 1 165 ? -23.307 1.475 21.435 1.00 89.31 165 GLU A N 1
ATOM 1333 C CA . GLU A 1 165 ? -23.605 2.376 22.550 1.00 89.31 165 GLU A CA 1
ATOM 1334 C C . GLU A 1 165 ? -22.452 3.342 22.833 1.00 89.31 165 GLU A C 1
ATOM 1336 O O . GLU A 1 165 ? -22.680 4.540 23.018 1.00 89.31 165 GLU A O 1
ATOM 1341 N N . GLU A 1 166 ? -21.209 2.846 22.848 1.00 90.44 166 GLU A N 1
ATOM 1342 C CA . GLU A 1 166 ? -20.011 3.677 23.039 1.00 90.44 166 GLU A CA 1
ATOM 1343 C C . GLU A 1 166 ? -19.933 4.764 21.956 1.00 90.44 166 GLU A C 1
ATOM 1345 O O . GLU A 1 166 ? -19.683 5.938 22.241 1.00 90.44 166 GLU A O 1
ATOM 1350 N N . ARG A 1 167 ? -20.246 4.386 20.712 1.00 89.25 167 ARG A N 1
ATOM 1351 C CA . ARG A 1 167 ? -20.352 5.295 19.571 1.00 89.25 167 ARG A CA 1
ATOM 1352 C C . ARG A 1 167 ? -21.415 6.357 19.782 1.00 89.25 167 ARG A C 1
ATOM 1354 O O . ARG A 1 167 ? -21.108 7.535 19.612 1.00 89.25 167 ARG A O 1
ATOM 1361 N N . GLN A 1 168 ? -22.642 5.986 20.140 1.00 88.38 168 GLN A N 1
ATOM 1362 C CA . GLN A 1 168 ? -23.742 6.941 20.344 1.00 88.38 168 GLN A CA 1
ATOM 1363 C C . GLN A 1 168 ? -23.442 7.950 21.457 1.00 88.38 168 GLN A C 1
ATOM 1365 O O . GLN A 1 168 ? -23.782 9.123 21.332 1.00 88.38 168 GLN A O 1
ATOM 1370 N N . LYS A 1 169 ? -22.746 7.513 22.511 1.00 90.44 169 LYS A N 1
ATOM 1371 C CA . LYS A 1 169 ? -22.311 8.368 23.626 1.00 90.44 169 LYS A CA 1
ATOM 1372 C C . LYS A 1 169 ? -21.097 9.240 23.273 1.00 90.44 169 LYS A C 1
ATOM 1374 O O . LYS A 1 169 ? -20.746 10.145 24.033 1.00 90.44 169 LYS A O 1
ATOM 1379 N N . SER A 1 170 ? -20.432 8.988 22.143 1.00 90.44 170 SER A N 1
ATOM 1380 C CA . SER A 1 170 ? -19.254 9.750 21.732 1.00 90.44 170 SER A CA 1
ATOM 1381 C C . SER A 1 170 ? -19.625 11.170 21.288 1.00 90.44 170 SER A C 1
ATOM 1383 O O . SER A 1 170 ? -20.573 11.390 20.537 1.00 90.44 170 SER A O 1
ATOM 1385 N N . ARG A 1 171 ? -18.820 12.157 21.700 1.00 90.94 171 ARG A N 1
ATOM 1386 C CA . ARG A 1 171 ? -19.008 13.568 21.304 1.00 90.94 171 ARG A CA 1
ATOM 1387 C C . ARG A 1 171 ? -18.799 13.809 19.805 1.00 90.94 171 ARG A C 1
ATOM 1389 O O . ARG A 1 171 ? -19.243 14.820 19.276 1.00 90.94 171 ARG A O 1
ATOM 1396 N N . SER A 1 172 ? -18.066 12.926 19.129 1.00 94.31 172 SER A N 1
ATOM 1397 C CA . SER A 1 172 ? -17.771 13.030 17.701 1.00 94.31 172 SER A CA 1
ATOM 1398 C C . SER A 1 172 ? -17.564 11.645 17.106 1.00 94.31 172 SER A C 1
ATOM 1400 O O . SER A 1 172 ? -16.569 10.976 17.396 1.00 94.31 172 SER A O 1
ATOM 1402 N N . GLN A 1 173 ? -18.463 11.261 16.198 1.00 90.56 173 GLN A N 1
ATOM 1403 C CA . GLN A 1 173 ? -18.360 10.001 15.459 1.00 90.56 173 GLN A CA 1
ATOM 1404 C C . GLN A 1 173 ? -17.057 9.915 14.660 1.00 90.56 173 GLN A C 1
ATOM 1406 O O . GLN A 1 173 ? -16.429 8.863 14.598 1.00 90.56 173 GLN A O 1
ATOM 1411 N N . ALA A 1 174 ? -16.604 11.034 14.086 1.00 90.94 174 ALA A N 1
ATOM 1412 C CA . ALA A 1 174 ? -15.359 11.084 13.327 1.00 90.94 174 ALA A CA 1
ATOM 1413 C C . ALA A 1 174 ? -14.128 10.847 14.218 1.00 90.94 174 ALA A C 1
ATOM 1415 O O . ALA A 1 174 ? -13.211 10.123 13.825 1.00 90.94 174 ALA A O 1
ATOM 1416 N N . ALA A 1 175 ? -14.108 11.428 15.422 1.00 91.00 175 ALA A N 1
ATOM 1417 C CA . ALA A 1 175 ? -13.030 11.197 16.380 1.00 91.00 175 ALA A CA 1
ATOM 1418 C C . ALA A 1 175 ? -13.034 9.748 16.886 1.00 91.00 175 ALA A C 1
ATOM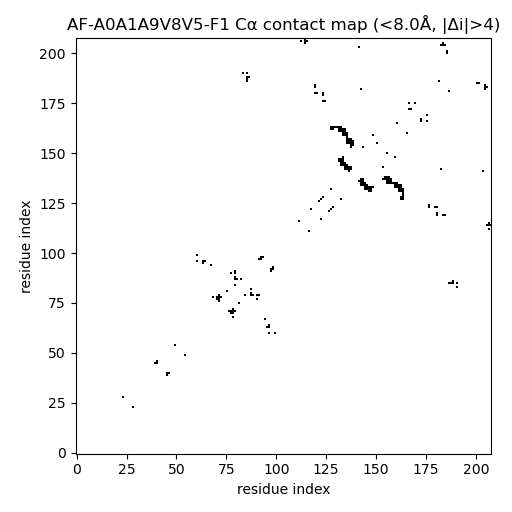 1420 O O . ALA A 1 175 ? -11.976 9.125 16.936 1.00 91.00 175 ALA A O 1
ATOM 1421 N N . TYR A 1 176 ? -14.214 9.196 17.188 1.00 91.25 176 TYR A N 1
ATOM 1422 C CA . TYR A 1 176 ? -14.347 7.800 17.599 1.00 91.25 176 TYR A CA 1
ATOM 1423 C C . TYR A 1 176 ? -13.884 6.840 16.499 1.00 91.25 176 TYR A C 1
ATOM 1425 O O . TYR A 1 176 ? -13.069 5.963 16.767 1.00 91.25 176 TYR A O 1
ATOM 1433 N N . ASN A 1 177 ? -14.324 7.049 15.251 1.00 91.69 177 ASN A N 1
ATOM 1434 C CA . ASN A 1 177 ? -13.894 6.258 14.094 1.00 91.69 177 ASN A CA 1
ATOM 1435 C C . ASN A 1 177 ? -12.372 6.214 13.979 1.00 91.69 177 ASN A C 1
ATOM 1437 O O . ASN A 1 177 ? -11.806 5.138 13.832 1.00 91.69 177 ASN A O 1
ATOM 1441 N N . ARG A 1 178 ? -11.712 7.370 14.100 1.00 90.56 178 ARG A N 1
ATOM 1442 C CA . ARG A 1 178 ? -10.251 7.461 14.031 1.00 90.56 178 ARG A CA 1
ATOM 1443 C C . ARG A 1 178 ? -9.573 6.720 15.184 1.00 90.56 178 ARG A C 1
ATOM 1445 O O . ARG A 1 178 ? -8.589 6.026 14.962 1.00 90.56 178 ARG A O 1
ATOM 1452 N N . SER A 1 179 ? -10.089 6.854 16.405 1.00 89.31 179 SER A N 1
ATOM 1453 C CA . SER A 1 179 ? -9.556 6.136 17.567 1.00 89.31 179 SER A CA 1
ATOM 1454 C C . SER A 1 179 ? -9.737 4.625 17.442 1.00 89.31 179 SER A C 1
ATOM 1456 O O . SER A 1 179 ? -8.808 3.886 17.747 1.00 89.31 179 SER A O 1
ATOM 1458 N N . PHE A 1 180 ? -10.896 4.171 16.961 1.00 90.44 180 PHE A N 1
ATOM 1459 C CA . PHE A 1 180 ? -11.182 2.758 16.727 1.00 90.44 180 PHE A CA 1
ATOM 1460 C C . PHE A 1 180 ? -10.296 2.184 15.618 1.00 90.44 180 PHE A C 1
ATOM 1462 O O . PHE A 1 180 ? -9.761 1.090 15.754 1.00 90.44 180 PHE A O 1
ATOM 1469 N N . GLU A 1 181 ? -10.093 2.936 14.537 1.00 90.75 181 GLU A N 1
ATOM 1470 C CA . GLU A 1 181 ? -9.249 2.514 13.421 1.00 90.75 181 GLU A CA 1
ATOM 1471 C C . GLU A 1 181 ? -7.784 2.298 13.843 1.00 90.75 181 GLU A C 1
ATOM 1473 O O . GLU A 1 181 ? -7.154 1.333 13.411 1.00 90.75 181 GLU A O 1
ATOM 1478 N N . ASN A 1 182 ? -7.271 3.119 14.765 1.00 88.00 182 ASN A N 1
ATOM 1479 C CA . ASN A 1 182 ? -5.931 2.946 15.340 1.00 88.00 182 ASN A CA 1
ATOM 1480 C C . ASN A 1 182 ? -5.776 1.653 16.168 1.00 88.00 182 ASN A C 1
ATOM 1482 O O . ASN A 1 182 ? -4.653 1.282 16.492 1.00 88.00 182 ASN A O 1
ATOM 1486 N N . LEU A 1 183 ? -6.870 0.979 16.552 1.00 86.56 183 LEU A N 1
ATOM 1487 C CA . LEU A 1 183 ? -6.813 -0.305 17.270 1.00 86.56 183 LEU A CA 1
ATOM 1488 C C . LEU A 1 183 ? -6.550 -1.491 16.336 1.00 86.56 183 LEU A C 1
ATOM 1490 O O . LEU A 1 183 ? -6.145 -2.556 16.794 1.00 86.56 183 LEU A O 1
ATOM 1494 N N . ILE A 1 184 ? -6.837 -1.327 15.044 1.00 87.19 184 ILE A N 1
ATOM 1495 C CA . ILE A 1 184 ? -6.884 -2.419 14.062 1.00 87.19 184 ILE A CA 1
ATOM 1496 C C . ILE A 1 184 ? -5.880 -2.237 12.921 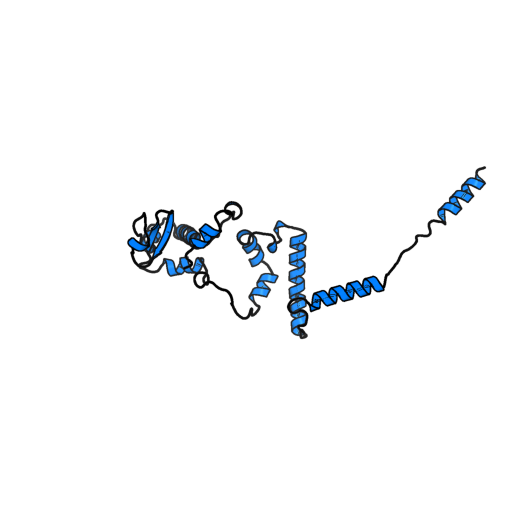1.00 87.19 184 ILE A C 1
ATOM 1498 O O . ILE A 1 184 ? -5.844 -3.049 12.001 1.00 87.19 184 ILE A O 1
ATOM 1502 N N . ASN A 1 185 ? -5.067 -1.181 12.956 1.00 87.62 185 ASN A N 1
ATOM 1503 C CA . ASN A 1 185 ? -3.967 -0.983 12.024 1.00 87.62 185 ASN A CA 1
ATOM 1504 C C . ASN A 1 185 ? -2.744 -0.383 12.730 1.00 87.62 185 ASN A C 1
ATOM 1506 O O . ASN A 1 185 ? -2.808 0.046 13.877 1.00 87.62 185 ASN A O 1
ATOM 1510 N N . LEU A 1 186 ? -1.617 -0.355 12.019 1.00 89.88 186 LEU A N 1
ATOM 1511 C CA . LEU A 1 186 ? -0.336 0.114 12.554 1.00 89.88 186 LEU A CA 1
ATOM 1512 C C . LEU A 1 186 ? -0.027 1.573 12.202 1.00 89.88 186 LEU A C 1
ATOM 1514 O O . LEU A 1 186 ? 1.088 2.039 12.443 1.00 89.88 186 LEU A O 1
ATOM 1518 N N . TYR A 1 187 ? -0.965 2.298 11.582 1.00 90.12 187 TYR A N 1
ATOM 1519 C CA . TYR A 1 187 ? -0.684 3.639 11.090 1.00 90.12 187 TYR A CA 1
ATOM 1520 C C . TYR A 1 187 ? -0.325 4.581 12.241 1.00 90.12 187 TYR A C 1
ATOM 1522 O O . TYR A 1 187 ? -1.067 4.774 13.200 1.00 90.12 187 TYR A O 1
ATOM 1530 N N . THR A 1 188 ? 0.817 5.248 12.103 1.00 89.31 188 THR A N 1
ATOM 1531 C CA . THR A 1 188 ? 1.245 6.305 13.014 1.00 89.31 188 THR A CA 1
ATOM 1532 C C . THR A 1 188 ? 2.015 7.373 12.253 1.00 89.31 188 THR A C 1
ATOM 1534 O O . THR A 1 188 ? 2.687 7.103 11.257 1.00 89.31 188 THR A O 1
ATOM 1537 N N . LYS A 1 189 ? 1.947 8.618 12.737 1.00 90.69 189 LYS A N 1
ATOM 1538 C CA . LYS A 1 189 ? 2.665 9.754 12.138 1.00 90.69 189 LYS A CA 1
ATOM 1539 C C . LYS A 1 189 ? 4.188 9.634 12.271 1.00 90.69 189 LYS A C 1
ATOM 1541 O O . LYS A 1 189 ? 4.913 10.217 11.467 1.00 90.69 189 LYS A O 1
ATOM 1546 N N . ARG A 1 190 ? 4.671 8.930 13.300 1.00 91.31 190 ARG A N 1
ATOM 1547 C CA . ARG A 1 190 ? 6.103 8.791 13.622 1.00 91.31 190 ARG A CA 1
ATOM 1548 C C . ARG A 1 190 ? 6.481 7.318 13.840 1.00 91.31 190 ARG A C 1
ATOM 1550 O O . ARG A 1 190 ? 6.753 6.943 14.982 1.00 91.31 190 ARG A O 1
ATOM 1557 N N . PRO A 1 191 ? 6.456 6.483 12.783 1.00 90.44 191 PRO A N 1
ATOM 1558 C CA . PRO A 1 191 ? 6.754 5.049 12.876 1.00 90.44 191 PRO A CA 1
ATOM 1559 C C . PRO A 1 191 ? 8.158 4.756 13.421 1.00 90.44 191 PRO A C 1
ATOM 1561 O O . PRO A 1 191 ? 8.357 3.766 14.114 1.00 90.44 191 PRO A O 1
ATOM 1564 N N . GLU A 1 192 ? 9.108 5.666 13.209 1.00 87.44 192 GLU A N 1
ATOM 1565 C CA . GLU A 1 192 ? 10.482 5.583 13.711 1.00 87.44 192 GLU A CA 1
ATOM 1566 C C . GLU A 1 192 ? 10.601 5.477 15.240 1.00 87.44 192 GLU A C 1
ATOM 1568 O O . GLU A 1 192 ? 11.621 5.018 15.742 1.00 87.44 192 GLU A O 1
ATOM 1573 N N . ARG A 1 193 ? 9.576 5.884 16.002 1.00 85.94 193 ARG A N 1
ATOM 1574 C CA . ARG A 1 193 ? 9.626 5.858 17.473 1.00 85.94 193 ARG A CA 1
ATOM 1575 C C . ARG A 1 193 ? 9.249 4.510 18.087 1.00 85.94 193 ARG A C 1
ATOM 1577 O O . ARG A 1 193 ? 9.491 4.316 19.271 1.00 85.94 193 ARG A O 1
ATOM 1584 N N . ASN A 1 194 ? 8.694 3.588 17.299 1.00 68.44 194 ASN A N 1
ATOM 1585 C CA . ASN A 1 194 ? 8.082 2.351 17.796 1.00 68.44 194 ASN A CA 1
ATOM 1586 C C . ASN A 1 194 ? 8.771 1.075 17.269 1.00 68.44 194 ASN A C 1
ATOM 1588 O O . ASN A 1 194 ? 8.181 -0.003 17.282 1.00 68.44 194 ASN A O 1
ATOM 1592 N N . ILE A 1 195 ? 10.027 1.169 16.816 1.00 62.22 195 ILE A N 1
ATOM 1593 C CA . ILE A 1 195 ? 10.733 0.064 16.135 1.00 62.22 195 ILE A CA 1
ATOM 1594 C C . ILE A 1 195 ? 10.823 -1.201 17.012 1.00 62.22 195 ILE A C 1
ATOM 1596 O O . ILE A 1 195 ? 10.614 -2.303 16.515 1.00 62.22 195 ILE A O 1
ATOM 1600 N N . GLY A 1 196 ? 11.051 -1.057 18.324 1.00 61.53 196 GLY A N 1
ATOM 1601 C CA . GLY A 1 196 ? 11.169 -2.190 19.256 1.00 61.53 196 GLY A CA 1
ATOM 1602 C C . GLY A 1 196 ? 9.849 -2.862 19.658 1.00 61.53 196 GLY A C 1
ATOM 1603 O O . GLY A 1 196 ? 9.874 -3.916 20.286 1.00 61.53 196 GLY A O 1
ATOM 1604 N N . ILE A 1 197 ? 8.699 -2.273 19.317 1.00 68.75 197 ILE A N 1
ATOM 1605 C CA . ILE A 1 197 ? 7.369 -2.794 19.684 1.00 68.75 197 ILE A CA 1
ATOM 1606 C C . ILE A 1 197 ? 6.533 -3.207 18.470 1.00 68.75 197 ILE A C 1
ATOM 1608 O O . ILE A 1 197 ? 5.473 -3.796 18.644 1.00 68.75 197 ILE A O 1
ATOM 1612 N N . PHE A 1 198 ? 7.032 -2.986 17.250 1.00 72.06 198 PHE A N 1
ATOM 1613 C CA . PHE A 1 198 ? 6.298 -3.237 16.010 1.00 72.06 198 PHE A CA 1
ATOM 1614 C C . PHE A 1 198 ? 5.746 -4.665 15.902 1.00 72.06 198 PHE A C 1
ATOM 1616 O O . PHE A 1 198 ? 4.571 -4.845 15.602 1.00 72.06 198 PHE A O 1
ATOM 1623 N N . PHE A 1 199 ? 6.563 -5.685 16.189 1.00 67.88 199 PHE A N 1
ATOM 1624 C CA . PHE A 1 199 ? 6.106 -7.079 16.147 1.00 67.88 199 PHE A CA 1
ATOM 1625 C C . PHE A 1 199 ? 5.069 -7.388 17.230 1.00 67.88 199 PHE A C 1
ATOM 1627 O O . PHE A 1 199 ? 4.119 -8.123 16.970 1.00 67.88 199 PHE A O 1
ATOM 1634 N N . ASN A 1 200 ? 5.212 -6.789 18.415 1.00 70.62 200 ASN A N 1
ATOM 1635 C CA . ASN A 1 200 ? 4.226 -6.933 19.482 1.00 70.62 200 ASN A CA 1
ATOM 1636 C C . ASN A 1 200 ? 2.900 -6.275 19.084 1.00 70.62 200 ASN A C 1
ATOM 1638 O O . ASN A 1 200 ? 1.845 -6.852 19.322 1.00 70.62 200 ASN A O 1
ATOM 1642 N N . ASP A 1 201 ? 2.940 -5.107 18.443 1.00 68.50 201 ASP A N 1
ATOM 1643 C CA . ASP A 1 201 ? 1.749 -4.407 17.959 1.00 68.50 201 ASP A CA 1
ATOM 1644 C C . ASP A 1 201 ? 1.090 -5.150 16.783 1.00 68.50 201 ASP A C 1
ATOM 1646 O O . ASP A 1 201 ? -0.133 -5.272 16.746 1.00 68.50 201 ASP A O 1
ATOM 1650 N N . LEU A 1 202 ? 1.878 -5.746 15.881 1.00 63.94 202 LEU A N 1
ATOM 1651 C CA . LEU A 1 202 ? 1.379 -6.569 14.773 1.00 63.94 202 LEU A CA 1
ATOM 1652 C C . LEU A 1 202 ? 0.675 -7.842 15.272 1.00 63.94 202 LEU A C 1
ATOM 1654 O O . LEU A 1 202 ? -0.382 -8.206 14.768 1.00 63.94 202 LEU A O 1
ATOM 1658 N N . GLN A 1 203 ? 1.217 -8.501 16.299 1.00 64.31 203 GLN A N 1
ATOM 1659 C CA . GLN A 1 203 ? 0.563 -9.657 16.927 1.00 64.31 203 GLN A CA 1
ATOM 1660 C C . GLN A 1 203 ? -0.684 -9.274 17.741 1.00 64.31 203 GLN A C 1
ATOM 1662 O O . GLN A 1 203 ? -1.514 -10.133 18.042 1.00 64.31 203 GLN A O 1
ATOM 1667 N N . ARG A 1 204 ? -0.813 -7.999 18.132 1.00 67.75 204 ARG A N 1
ATOM 1668 C CA . ARG A 1 204 ? -1.974 -7.467 18.864 1.00 67.75 204 ARG A CA 1
ATOM 1669 C C . ARG A 1 204 ? -3.098 -7.021 17.944 1.00 67.75 204 ARG A C 1
ATOM 1671 O O . ARG A 1 204 ? -4.253 -7.071 18.363 1.00 67.75 204 ARG A O 1
ATOM 1678 N N . THR A 1 205 ? -2.792 -6.592 16.721 1.00 60.50 205 THR A N 1
ATOM 1679 C CA . THR A 1 205 ? -3.833 -6.382 15.713 1.00 60.50 205 THR A CA 1
ATOM 1680 C C . THR A 1 205 ? -4.494 -7.724 15.397 1.00 60.50 205 THR A C 1
ATOM 1682 O O . THR A 1 205 ? -3.782 -8.720 15.271 1.00 60.50 205 THR A O 1
ATOM 1685 N N . PRO A 1 206 ? -5.835 -7.790 15.320 1.00 52.72 206 PRO A N 1
ATOM 1686 C CA . PRO A 1 206 ? -6.566 -9.050 15.246 1.00 52.72 206 PRO A CA 1
ATOM 1687 C C . PRO A 1 206 ? -6.237 -9.812 13.953 1.00 52.72 206 PRO A C 1
ATOM 1689 O O . PRO A 1 206 ? -6.867 -9.636 12.916 1.00 52.72 206 PRO A O 1
ATOM 1692 N N . ALA A 1 207 ? -5.237 -10.681 14.036 1.00 43.03 207 ALA A N 1
ATOM 1693 C CA . ALA A 1 207 ? -4.920 -11.715 13.072 1.00 43.03 207 ALA A CA 1
ATOM 1694 C C . ALA A 1 207 ? -4.820 -13.029 13.848 1.00 43.03 207 ALA A C 1
ATOM 1696 O O . ALA A 1 207 ? -3.785 -13.365 14.421 1.00 43.03 207 ALA A O 1
ATOM 1697 N N . LYS A 1 208 ? -5.951 -13.725 13.933 1.00 34.69 208 LYS A N 1
ATOM 1698 C CA . LYS A 1 208 ? -5.996 -15.149 14.242 1.00 34.69 208 LYS A CA 1
ATOM 1699 C C . LYS A 1 208 ? -6.647 -15.854 13.071 1.00 34.69 208 LYS A C 1
ATOM 1701 O O . LYS A 1 208 ? -7.718 -15.367 12.647 1.00 34.69 208 LYS A O 1
#

Solvent-accessible surface area (backbone atoms only — not comparable to full-atom values): 12681 Å² total; per-residue (Å²): 124,68,73,63,55,53,54,53,55,55,58,60,65,66,70,67,70,74,79,76,76,76,73,73,51,63,65,58,55,50,51,53,50,52,48,54,53,49,52,46,49,72,36,95,68,42,79,63,82,72,52,77,67,51,50,55,53,45,54,55,50,50,50,46,45,49,56,52,49,53,48,16,70,78,36,65,94,64,26,42,86,85,41,62,61,85,75,16,46,74,54,46,76,67,34,67,51,48,58,52,60,68,72,50,87,82,83,75,89,89,83,78,57,80,70,71,74,62,58,56,68,54,42,52,71,46,62,54,63,41,84,64,35,29,34,31,30,25,81,86,71,47,76,44,78,39,75,64,95,49,64,91,79,61,48,48,71,48,71,77,39,50,42,56,58,55,49,72,71,42,96,40,65,69,60,50,46,53,58,55,37,56,62,60,50,86,82,54,98,61,62,85,80,44,69,95,45,47,69,61,52,57,70,59,24,79,69,129

Radius of gyration: 32.06 Å; Cα contacts (8 Å, |Δi|>4): 134; chains: 1; bounding box: 97×54×64 Å

Nearest PDB structures (foldseek):
  3lgg-assembly1_B  TM=9.025E-01  e=1.525E-08  Homo sapiens

Sequence (208 aa):
MIAIFSLICFNLFIATTTINLTVKNSTYFKVREALIQTEYHLSTGGDLRLNSKEIEVDKIFMKYKIEELEEGSRHPFKNAASMHFFKAKPLIERSKVFRFLQQMPKGALLHLHNTAGVSSEWIVRNLSQLTGLLRCIDQRGINILTFREKPDIHKCSTQYVAINEERQKSRSQAAYNRSFENLINLYTKRPERNIGIFFNDLQRTPAK

Foldseek 3Di:
DVVVVVVVVVVVVVPPPPPPPPCPVVVVVVVVVVVVLVVLCPDDCSPPDDDPVRVVVVVVLVVLVVVQVVCCVVPVLLVLVVDDVLSSVVSLVPRPNNVVVVPDPPDDDPDDQPLRPDDLLCCLVPVLQDWQWKWFAAPVRFIDTDSDDDCPVRNGPDDIDRSNVVCVPDPDNVVSSVVSSVNQDVRDPCNVVCVVCVVVSVVSRDRD